Protein AF-A0A7X2MSY6-F1 (afdb_monomer_lite)

Secondary structure (DSSP, 8-state):
----SS------TTSSHHHHHHHHHHHS-SS-TT----GGGS-B-TT-TT-B--EEEEEEEEEE-S----HHHHTT-EE-TTS-EEEEEEEEEEEETTEEEEEEEEE-TTSPBP--TTHHHHHHHHHHHS-------TTGGGTSTTS-------HHHHHHHHHHHHHHHH-GGG--HHHHHHHHHHHHHHHHHHH--

pLDDT: mean 76.36, std 14.67, range [34.84, 95.38]

Sequence (197 aa):
LPLTQTNLLIGENAWGKSSLLDALSLLLSAHEPAYVFTEADFHFTPGDVTDAMRRLSVVFHFRDDGNDPDAVLSTFWQRDAQGQRQLCYSVSATWRDSGIETRRRFVDLNYQLLTEQNCAAAIDLLLKRYPVLRLRDARFSKRTRSSAPLPTAHPELLAGMETLARDLEHHPQQLSDEVLRQGLKTMQQLMQHYFLV

Foldseek 3Di:
DDDDPDDDDDDDPPPCPVVVLVCQQQCLALVCVPDFDDQVNFDDDPPCPPPGPQKDKDKDKDWDPPDDPDPLLVLQWDADPVRTTIWIWMWMWGQDPVGIDIDIATADPVRHGDPDPPGVVNSSVSSLVDHDDDLDDPPVLPPPVVDPPPPPPCPPLSVLLVVVVVCCVPPVVPDDPVSVVVSVVSVVVVVCVRRVD

Structure (mmCIF, N/CA/C/O backbone):
data_AF-A0A7X2MSY6-F1
#
_entry.id   AF-A0A7X2MSY6-F1
#
loop_
_atom_site.group_PDB
_atom_site.id
_atom_site.type_symbol
_atom_site.label_atom_id
_atom_site.label_alt_id
_atom_site.label_comp_id
_atom_site.label_asym_id
_atom_site.label_entity_id
_atom_site.label_seq_id
_atom_site.pdbx_PDB_ins_code
_atom_site.Cartn_x
_atom_site.Cartn_y
_atom_site.Cartn_z
_atom_site.occupancy
_atom_site.B_iso_or_equiv
_atom_site.auth_seq_id
_atom_site.auth_comp_id
_atom_site.auth_asym_id
_atom_site.auth_atom_id
_atom_site.pdbx_PDB_model_num
ATOM 1 N N . LEU A 1 1 ? 8.608 2.960 9.245 1.00 72.25 1 LEU A N 1
ATOM 2 C CA . LEU A 1 1 ? 8.537 4.382 9.646 1.00 72.25 1 LEU A CA 1
ATOM 3 C C . LEU A 1 1 ? 7.146 4.632 10.221 1.00 72.25 1 LEU A C 1
ATOM 5 O O . LEU A 1 1 ? 6.198 4.441 9.468 1.00 72.25 1 LEU A O 1
ATOM 9 N N . PRO A 1 2 ? 6.992 4.961 11.514 1.00 80.75 2 PRO A N 1
ATOM 10 C CA . PRO A 1 2 ? 5.697 5.375 12.049 1.00 80.75 2 PRO A CA 1
ATOM 11 C C . PRO A 1 2 ? 5.348 6.773 11.520 1.00 80.75 2 PRO A C 1
ATOM 13 O O . PRO A 1 2 ? 6.203 7.655 11.530 1.00 80.75 2 PRO A O 1
ATOM 16 N N . LEU A 1 3 ? 4.114 6.962 11.052 1.00 82.31 3 LEU A N 1
ATOM 17 C CA . LEU A 1 3 ? 3.583 8.270 10.664 1.00 82.31 3 LEU A CA 1
ATOM 18 C C . LEU A 1 3 ? 2.591 8.734 11.735 1.00 82.31 3 LEU A C 1
ATOM 20 O O . LEU A 1 3 ? 1.750 7.950 12.172 1.00 82.31 3 LEU A O 1
ATOM 24 N N . THR A 1 4 ? 2.704 9.986 12.172 1.00 81.00 4 THR A N 1
ATOM 25 C CA . THR A 1 4 ? 1.789 10.619 13.141 1.00 81.00 4 THR A CA 1
ATOM 26 C C . THR A 1 4 ? 0.924 11.681 12.451 1.00 81.00 4 THR A C 1
ATOM 28 O O . THR A 1 4 ? 0.866 11.722 11.223 1.00 81.00 4 THR A O 1
ATOM 31 N N . GLN A 1 5 ? 0.254 12.551 13.216 1.00 75.75 5 GLN A N 1
ATOM 32 C CA . GLN A 1 5 ? -0.565 13.645 12.676 1.00 75.75 5 GLN A CA 1
ATOM 33 C C . GLN A 1 5 ? 0.238 14.622 11.800 1.00 75.75 5 GLN A C 1
ATOM 35 O O . GLN A 1 5 ? -0.252 15.049 10.758 1.00 75.75 5 GLN A O 1
ATOM 40 N N . THR A 1 6 ? 1.485 14.920 12.179 1.00 75.81 6 THR A N 1
ATOM 41 C CA . THR A 1 6 ? 2.372 15.830 11.442 1.00 75.81 6 THR A CA 1
ATOM 42 C C . THR A 1 6 ? 3.756 15.207 11.335 1.00 75.81 6 THR A C 1
ATOM 44 O O . THR A 1 6 ? 4.371 14.876 12.346 1.00 75.81 6 THR A O 1
ATOM 47 N N . ASN A 1 7 ? 4.268 15.062 10.110 1.00 80.50 7 ASN A N 1
ATOM 48 C CA . ASN A 1 7 ? 5.549 14.407 9.844 1.00 80.50 7 ASN A CA 1
ATOM 49 C C . ASN A 1 7 ? 6.461 15.330 9.032 1.00 80.50 7 ASN A C 1
ATOM 51 O O . ASN A 1 7 ? 6.060 15.842 7.989 1.00 80.50 7 ASN A O 1
ATOM 55 N N . LEU A 1 8 ? 7.706 15.496 9.483 1.00 81.62 8 LEU A N 1
ATOM 56 C CA . LEU A 1 8 ? 8.750 16.218 8.758 1.00 81.62 8 LEU A CA 1
ATOM 57 C C . LEU A 1 8 ? 9.734 15.212 8.152 1.00 81.62 8 LEU A C 1
ATOM 59 O O . LEU A 1 8 ? 10.464 14.531 8.868 1.00 81.62 8 LEU A O 1
ATOM 63 N N . LEU A 1 9 ? 9.746 15.110 6.821 1.00 79.69 9 LEU A N 1
ATOM 64 C CA . LEU A 1 9 ? 10.628 14.207 6.078 1.00 79.69 9 LEU A CA 1
ATOM 65 C C . LEU A 1 9 ? 11.854 14.973 5.563 1.00 79.69 9 LEU A C 1
ATOM 67 O O . LEU A 1 9 ? 11.782 15.654 4.540 1.00 79.69 9 LEU A O 1
ATOM 71 N N . ILE A 1 10 ? 12.993 14.834 6.247 1.00 77.19 10 ILE A N 1
ATOM 72 C CA . ILE A 1 10 ? 14.279 15.437 5.854 1.00 77.19 10 ILE A CA 1
ATOM 73 C C . ILE A 1 10 ? 15.274 14.340 5.466 1.00 77.19 10 ILE A C 1
ATOM 75 O O . ILE A 1 10 ? 15.289 13.256 6.036 1.00 77.19 10 ILE A O 1
ATOM 79 N N . GLY A 1 11 ? 16.097 14.621 4.459 1.00 75.69 11 GLY A N 1
ATOM 80 C CA . GLY A 1 11 ? 17.191 13.761 4.009 1.00 75.69 11 GLY A CA 1
ATOM 81 C C . GLY A 1 11 ? 17.821 14.331 2.744 1.00 75.69 11 GLY A C 1
ATOM 82 O O . GLY A 1 11 ? 17.252 15.241 2.135 1.00 75.69 11 GLY A O 1
ATOM 83 N N . GLU A 1 12 ? 18.928 13.769 2.283 1.00 72.62 12 GLU A N 1
ATOM 84 C CA . GLU A 1 12 ? 19.582 14.218 1.049 1.00 72.62 12 GLU A CA 1
ATOM 85 C C . GLU A 1 12 ? 18.782 13.835 -0.210 1.00 72.62 12 GLU A C 1
ATOM 87 O O . GLU A 1 12 ? 17.829 13.038 -0.171 1.00 72.62 12 GLU A O 1
ATOM 92 N N . ASN A 1 13 ? 19.126 14.441 -1.350 1.00 65.12 13 ASN A N 1
ATOM 93 C CA . ASN A 1 13 ? 18.601 14.007 -2.645 1.00 65.12 13 ASN A CA 1
ATOM 94 C C . ASN A 1 13 ? 18.955 12.518 -2.844 1.00 65.12 13 ASN A C 1
ATOM 96 O O . ASN A 1 13 ? 20.046 12.099 -2.489 1.00 65.12 13 ASN A O 1
ATOM 100 N N . ALA A 1 14 ? 18.023 11.725 -3.383 1.00 63.47 14 ALA A N 1
ATOM 101 C CA . ALA A 1 14 ? 18.135 10.270 -3.593 1.00 63.47 14 ALA A CA 1
ATOM 102 C C . ALA A 1 14 ? 17.933 9.332 -2.380 1.00 63.47 14 ALA A C 1
ATOM 104 O O . ALA A 1 14 ? 17.842 8.127 -2.579 1.00 63.47 14 ALA A O 1
ATOM 105 N N . TRP A 1 15 ? 17.704 9.823 -1.156 1.00 65.69 15 TRP A N 1
ATOM 106 C CA . TRP A 1 15 ? 17.377 8.955 0.001 1.00 65.69 15 TRP A CA 1
ATOM 107 C C . TRP A 1 15 ? 15.923 8.427 0.024 1.00 65.69 15 TRP A C 1
ATOM 109 O O . TRP A 1 15 ? 15.345 8.195 1.081 1.00 65.69 15 TRP A O 1
ATOM 119 N N . GLY A 1 16 ? 15.270 8.306 -1.134 1.00 77.94 16 GLY A N 1
ATOM 120 C CA . GLY A 1 16 ? 13.950 7.669 -1.242 1.00 77.94 16 GLY A CA 1
ATOM 121 C C . GLY A 1 16 ? 12.753 8.450 -0.681 1.00 77.94 16 GLY A C 1
ATOM 122 O O . GLY A 1 16 ? 11.645 7.926 -0.706 1.00 77.94 16 GLY A O 1
ATOM 123 N N . LYS A 1 17 ? 12.914 9.704 -0.227 1.00 85.50 17 LYS A N 1
ATOM 124 C CA . LYS A 1 17 ? 11.789 10.530 0.273 1.00 85.50 17 LYS A CA 1
ATOM 125 C C . LYS A 1 17 ? 10.671 10.691 -0.760 1.00 85.50 17 LYS A C 1
ATOM 127 O O . LYS A 1 17 ? 9.509 10.459 -0.451 1.00 85.50 17 LYS A O 1
ATOM 132 N N . SER A 1 18 ? 11.028 11.064 -1.990 1.00 81.38 18 SER A N 1
ATOM 133 C CA . SER A 1 18 ? 10.060 11.183 -3.086 1.00 81.38 18 SER A CA 1
ATOM 134 C C . SER A 1 18 ? 9.439 9.830 -3.421 1.00 81.38 18 SER A C 1
ATOM 136 O O . SER A 1 18 ? 8.228 9.759 -3.557 1.00 81.38 18 SER A O 1
ATOM 138 N N . SER A 1 19 ? 10.228 8.751 -3.444 1.00 82.31 19 SER A N 1
ATOM 139 C CA . SER A 1 19 ? 9.725 7.393 -3.685 1.00 82.31 19 SER A CA 1
ATOM 140 C C . SER A 1 19 ? 8.732 6.931 -2.614 1.00 82.31 19 SER A C 1
ATOM 142 O O . SER A 1 19 ? 7.741 6.293 -2.945 1.00 82.31 19 SER A O 1
ATOM 144 N N . LEU A 1 20 ? 8.953 7.278 -1.341 1.00 87.19 20 LEU A N 1
ATOM 145 C CA . LEU A 1 20 ? 8.012 6.996 -0.255 1.00 87.19 20 LEU A CA 1
ATOM 146 C C . LEU A 1 20 ? 6.694 7.756 -0.449 1.00 87.19 20 LEU A C 1
ATOM 148 O O . LEU A 1 20 ? 5.627 7.164 -0.320 1.00 87.19 20 LEU A O 1
ATOM 152 N N . LEU A 1 21 ? 6.764 9.051 -0.768 1.00 86.50 21 LEU A N 1
ATOM 153 C CA . LEU A 1 21 ? 5.573 9.865 -1.028 1.00 86.50 21 LEU A CA 1
ATOM 154 C C . LEU A 1 21 ? 4.816 9.385 -2.273 1.00 86.50 21 LEU A C 1
ATOM 156 O O . LEU A 1 21 ? 3.586 9.350 -2.260 1.00 86.50 21 LEU A O 1
ATOM 160 N N . ASP A 1 22 ? 5.535 8.980 -3.320 1.00 84.25 22 ASP A N 1
ATOM 161 C CA . ASP A 1 22 ? 4.968 8.370 -4.524 1.00 84.25 22 ASP A CA 1
ATOM 162 C C . ASP A 1 22 ? 4.271 7.048 -4.171 1.00 84.25 22 ASP A C 1
ATOM 164 O O . ASP A 1 22 ? 3.101 6.881 -4.496 1.00 84.25 22 ASP A O 1
ATOM 168 N N . ALA A 1 23 ? 4.928 6.152 -3.428 1.00 88.88 23 ALA A N 1
ATOM 169 C CA . ALA A 1 23 ? 4.343 4.882 -3.000 1.00 88.88 23 ALA A CA 1
ATOM 170 C C . ALA A 1 23 ? 3.088 5.079 -2.137 1.00 88.88 23 ALA A C 1
ATOM 172 O O . ALA A 1 23 ? 2.083 4.412 -2.362 1.00 88.88 23 ALA A O 1
ATOM 173 N N . LEU A 1 24 ? 3.110 6.014 -1.182 1.00 89.69 24 LEU A N 1
ATOM 174 C CA . LEU A 1 24 ? 1.931 6.355 -0.382 1.00 89.69 24 LEU A CA 1
ATOM 175 C C . LEU A 1 24 ? 0.788 6.857 -1.273 1.00 89.69 24 LEU A C 1
ATOM 177 O O . LEU A 1 24 ? -0.329 6.365 -1.168 1.00 89.69 24 LEU A O 1
ATOM 181 N N . SER A 1 25 ? 1.082 7.787 -2.185 1.00 86.38 25 SER A N 1
ATOM 182 C CA . SER A 1 25 ? 0.070 8.397 -3.057 1.00 86.38 25 SER A CA 1
ATOM 183 C C . SER A 1 25 ? -0.528 7.400 -4.052 1.00 86.38 25 SER A C 1
ATOM 185 O O . SER A 1 25 ? -1.719 7.458 -4.314 1.00 86.38 25 SER A O 1
ATOM 187 N N . LEU A 1 26 ? 0.277 6.494 -4.614 1.00 87.94 26 LEU A N 1
ATOM 188 C CA . LEU A 1 26 ? -0.172 5.520 -5.615 1.00 87.94 26 LEU A CA 1
ATOM 189 C C . LEU A 1 26 ? -0.914 4.337 -4.985 1.00 87.94 26 LEU A C 1
ATOM 191 O O . LEU A 1 26 ? -1.894 3.840 -5.535 1.00 87.94 26 LEU A O 1
ATOM 195 N N . LEU A 1 27 ? -0.439 3.853 -3.835 1.00 91.62 27 LEU A N 1
ATOM 196 C CA . LEU A 1 27 ? -0.922 2.598 -3.254 1.00 91.62 27 LEU A CA 1
ATOM 197 C C . LEU A 1 27 ? -2.071 2.787 -2.266 1.00 91.62 27 LEU A C 1
ATOM 199 O O . LEU A 1 27 ? -2.793 1.821 -2.013 1.00 91.62 27 LEU A O 1
ATOM 203 N N . LEU A 1 28 ? -2.247 4.010 -1.755 1.00 90.62 28 LEU A N 1
ATOM 204 C CA . LEU A 1 28 ? -3.337 4.415 -0.866 1.00 90.62 28 LEU A CA 1
ATOM 205 C C . LEU A 1 28 ? -4.248 5.486 -1.504 1.00 90.62 28 LEU A C 1
ATOM 207 O O . LEU A 1 28 ? -4.889 6.258 -0.794 1.00 90.62 28 LEU A O 1
ATOM 211 N N . SER A 1 29 ? -4.296 5.562 -2.839 1.00 83.06 29 SER A N 1
ATOM 212 C CA . SER A 1 29 ? -5.209 6.460 -3.561 1.00 83.06 29 SER A CA 1
ATOM 213 C C . SER A 1 29 ? -6.657 5.975 -3.467 1.00 83.06 29 SER A C 1
ATOM 215 O O . SER A 1 29 ? -6.932 4.806 -3.743 1.00 83.06 29 SER A O 1
ATOM 217 N N . ALA A 1 30 ? -7.589 6.885 -3.168 1.00 71.44 30 ALA A N 1
ATOM 218 C CA . ALA A 1 30 ? -9.026 6.621 -3.286 1.00 71.44 30 ALA A CA 1
ATOM 219 C C . ALA A 1 30 ? -9.519 6.623 -4.747 1.00 71.44 30 ALA A C 1
ATOM 221 O O . ALA A 1 30 ? -10.489 5.939 -5.056 1.00 71.44 30 ALA A O 1
ATOM 222 N N . HIS A 1 31 ? -8.853 7.363 -5.644 1.00 66.31 31 HIS A N 1
ATOM 223 C CA . HIS A 1 31 ? -9.279 7.533 -7.042 1.00 66.31 31 HIS A CA 1
ATOM 224 C C . HIS A 1 31 ? -8.791 6.434 -7.976 1.00 66.31 31 HIS A C 1
ATOM 226 O O . HIS A 1 31 ? -9.468 6.082 -8.936 1.00 66.31 31 HIS A O 1
ATOM 232 N N . GLU A 1 32 ? -7.604 5.898 -7.701 1.00 68.50 32 GLU A N 1
ATOM 233 C CA . GLU A 1 32 ? -7.010 4.813 -8.479 1.00 68.50 32 GLU A CA 1
ATOM 234 C C . GLU A 1 32 ? -6.698 3.630 -7.549 1.00 68.50 32 GLU A C 1
ATOM 236 O O . GLU A 1 32 ? -5.536 3.247 -7.373 1.00 68.50 32 GLU A O 1
ATOM 241 N N . PRO A 1 33 ? -7.731 3.012 -6.939 1.00 65.06 33 PRO A N 1
ATOM 242 C CA . PRO A 1 33 ? -7.551 1.935 -5.968 1.00 65.06 33 PRO A CA 1
ATOM 243 C C . PRO A 1 33 ? -6.933 0.672 -6.582 1.00 65.06 33 PRO A C 1
ATOM 245 O O . PRO A 1 33 ? -6.554 -0.245 -5.860 1.00 65.06 33 PRO A O 1
ATOM 248 N N . ALA A 1 34 ? -6.781 0.623 -7.907 1.00 75.06 34 ALA A N 1
ATOM 249 C CA . ALA A 1 34 ? -6.208 -0.486 -8.655 1.00 75.06 34 ALA A CA 1
ATOM 250 C C . ALA A 1 34 ? -4.937 -0.104 -9.435 1.00 75.06 34 ALA A C 1
ATOM 252 O O . ALA A 1 34 ? -4.678 -0.700 -10.476 1.00 75.06 34 ALA A O 1
ATOM 253 N N . TYR A 1 35 ? -4.126 0.853 -8.950 1.00 85.69 35 TYR A N 1
ATOM 254 C CA . TYR A 1 35 ? -2.800 1.121 -9.534 1.00 85.69 35 TYR A CA 1
ATOM 255 C C . TYR A 1 35 ? -2.026 -0.184 -9.800 1.00 85.69 35 TYR A C 1
ATOM 257 O O . TYR A 1 35 ? -1.865 -1.014 -8.891 1.00 85.69 35 TYR A O 1
ATOM 265 N N . VAL A 1 36 ? -1.567 -0.341 -11.043 1.00 86.38 36 VAL A N 1
ATOM 266 C CA . VAL A 1 36 ? -0.747 -1.454 -11.529 1.00 86.38 36 VAL A CA 1
ATOM 267 C C . VAL A 1 36 ? 0.660 -0.922 -11.752 1.00 86.38 36 VAL A C 1
ATOM 269 O O . VAL A 1 36 ? 0.838 0.082 -12.438 1.00 86.38 36 VAL A O 1
ATOM 272 N N . PHE A 1 37 ? 1.655 -1.597 -11.180 1.00 88.56 37 PHE A N 1
ATOM 273 C CA . PHE A 1 37 ? 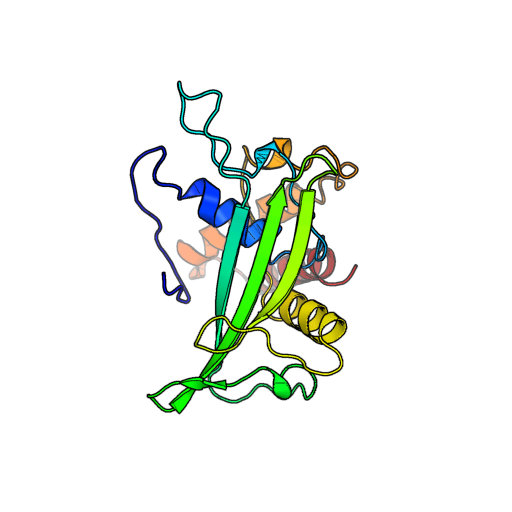3.041 -1.172 -11.334 1.00 88.56 37 PHE A CA 1
ATOM 274 C C . PHE A 1 37 ? 3.516 -1.287 -12.781 1.00 88.56 37 PHE A C 1
ATOM 276 O O . PHE A 1 37 ? 3.165 -2.220 -13.506 1.00 88.56 37 PHE A O 1
ATOM 283 N N . THR A 1 38 ? 4.379 -0.352 -13.156 1.00 87.38 38 THR A N 1
ATOM 284 C CA . THR A 1 38 ? 5.064 -0.296 -14.445 1.00 87.38 38 THR A CA 1
ATOM 285 C C . THR A 1 38 ? 6.550 -0.591 -14.269 1.00 87.38 38 THR A C 1
ATOM 287 O O . THR A 1 38 ? 7.072 -0.596 -13.154 1.00 87.38 38 THR A O 1
ATOM 290 N N . GLU A 1 39 ? 7.266 -0.820 -15.369 1.00 84.19 39 GLU A N 1
ATOM 291 C CA . GLU A 1 39 ? 8.714 -1.076 -15.336 1.00 84.19 39 GLU A CA 1
ATOM 292 C C . GLU A 1 39 ? 9.482 0.063 -14.647 1.00 84.19 39 GLU A C 1
ATOM 294 O O . GLU A 1 39 ? 10.450 -0.181 -13.934 1.00 84.19 39 GLU A O 1
ATOM 299 N N . ALA A 1 40 ? 8.998 1.303 -14.782 1.00 83.31 40 ALA A N 1
ATOM 300 C CA . ALA A 1 40 ? 9.600 2.497 -14.193 1.00 83.31 40 ALA A CA 1
ATOM 301 C C . ALA A 1 40 ? 9.493 2.577 -12.656 1.00 83.31 40 ALA A C 1
ATOM 303 O O . ALA A 1 40 ? 10.131 3.447 -12.058 1.00 83.31 40 ALA A O 1
ATOM 304 N N . ASP A 1 41 ? 8.690 1.710 -12.030 1.00 85.56 41 ASP A N 1
ATOM 305 C CA . ASP A 1 41 ? 8.518 1.658 -10.574 1.00 85.56 41 ASP A CA 1
ATOM 306 C C . ASP A 1 41 ? 9.545 0.750 -9.881 1.00 85.56 41 ASP A C 1
ATOM 308 O O . ASP A 1 41 ? 9.724 0.828 -8.663 1.00 85.56 41 ASP A O 1
ATOM 312 N N . PHE A 1 42 ? 10.220 -0.121 -10.636 1.00 85.38 42 PHE A N 1
ATOM 313 C CA . PHE A 1 42 ? 11.248 -1.001 -10.095 1.00 85.38 42 PHE A CA 1
ATOM 314 C C . PHE A 1 42 ? 12.560 -0.242 -9.880 1.00 85.38 42 PHE A C 1
ATOM 316 O O . PHE A 1 42 ? 12.874 0.732 -10.565 1.00 85.38 42 PHE A O 1
ATOM 323 N N . HIS A 1 43 ? 13.327 -0.678 -8.881 1.00 80.25 43 HIS A N 1
ATOM 324 C CA . HIS A 1 43 ? 14.644 -0.113 -8.620 1.00 80.25 43 HIS A CA 1
ATOM 325 C C . HIS A 1 43 ? 15.641 -0.575 -9.686 1.00 80.25 43 HIS A C 1
ATOM 327 O O . HIS A 1 43 ? 15.687 -1.761 -10.015 1.00 80.25 43 HIS A O 1
ATOM 333 N N . PHE A 1 44 ? 16.470 0.361 -10.146 1.00 73.12 44 PHE A N 1
ATOM 334 C CA . PHE A 1 44 ? 17.600 0.108 -11.031 1.00 73.12 44 PHE A CA 1
ATOM 335 C C . PHE A 1 44 ? 18.846 0.732 -10.421 1.00 73.12 44 PHE A C 1
ATOM 337 O O . PHE A 1 44 ? 18.850 1.927 -10.108 1.00 73.12 44 PHE A O 1
ATOM 344 N N . THR A 1 45 ? 19.906 -0.058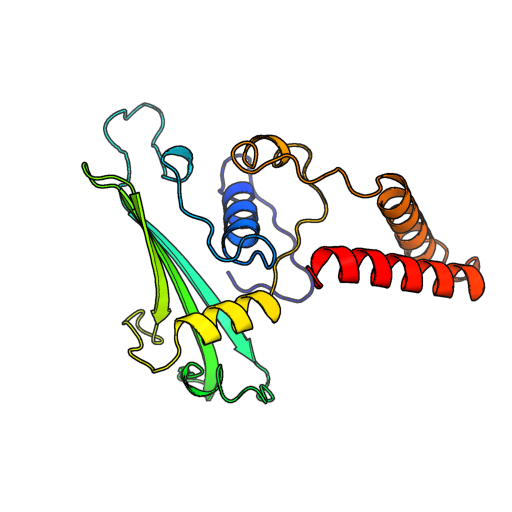 -10.285 1.00 67.56 45 THR A N 1
ATOM 345 C CA . THR A 1 45 ? 21.203 0.456 -9.847 1.00 67.56 45 THR A CA 1
ATOM 346 C C . THR A 1 45 ? 21.890 1.145 -11.035 1.00 67.56 45 THR A C 1
ATOM 348 O O . THR A 1 45 ? 22.146 0.498 -12.053 1.00 67.56 45 THR A O 1
ATOM 351 N N . PRO A 1 46 ? 22.193 2.458 -10.972 1.00 63.06 46 PRO A N 1
ATOM 352 C CA . PRO A 1 46 ? 22.855 3.149 -12.076 1.00 63.06 46 PRO A CA 1
ATOM 353 C C . PRO A 1 46 ? 24.203 2.499 -12.413 1.00 63.06 46 PRO A C 1
ATOM 355 O O . PRO A 1 46 ? 25.046 2.332 -11.538 1.00 63.06 46 PRO A O 1
ATOM 358 N N . GLY A 1 47 ? 24.416 2.162 -13.687 1.00 62.16 47 GLY A N 1
ATOM 359 C CA . GLY A 1 47 ? 25.638 1.494 -14.153 1.00 62.16 47 GLY A CA 1
ATOM 360 C C . GLY A 1 47 ? 25.572 -0.036 -14.155 1.00 62.16 47 GLY A C 1
ATOM 361 O O . GLY A 1 47 ? 26.443 -0.659 -14.757 1.00 62.16 47 GLY A O 1
ATOM 362 N N . ASP A 1 48 ? 24.525 -0.633 -13.580 1.00 60.72 48 ASP A N 1
ATOM 363 C CA . ASP A 1 48 ? 24.248 -2.065 -13.673 1.00 60.72 48 ASP A CA 1
ATOM 364 C C . ASP A 1 48 ? 22.959 -2.295 -14.471 1.00 60.72 48 ASP A C 1
ATOM 366 O O . ASP A 1 48 ? 21.847 -2.307 -13.948 1.00 60.72 48 ASP A O 1
ATOM 370 N N . VAL A 1 49 ? 23.118 -2.458 -15.788 1.00 53.84 49 VAL A N 1
ATOM 371 C CA . VAL A 1 49 ? 22.008 -2.694 -16.731 1.00 53.84 49 VAL A CA 1
ATOM 372 C C . VAL A 1 49 ? 21.312 -4.041 -16.458 1.00 53.84 49 VAL A C 1
ATOM 374 O O . VAL A 1 49 ? 20.225 -4.290 -16.977 1.00 53.84 49 VAL A O 1
ATOM 377 N N . THR A 1 50 ? 21.914 -4.911 -15.638 1.00 58.69 50 THR A N 1
ATOM 378 C CA . THR A 1 50 ? 21.376 -6.233 -15.296 1.00 58.69 50 THR A CA 1
ATOM 379 C C . THR A 1 50 ? 20.667 -6.282 -13.944 1.00 58.69 50 THR A C 1
ATOM 381 O O . THR A 1 50 ? 19.855 -7.185 -13.725 1.00 58.69 50 THR A O 1
ATOM 384 N N . ASP A 1 51 ? 20.885 -5.291 -13.076 1.00 60.09 51 ASP A N 1
ATOM 385 C CA . ASP A 1 51 ? 20.242 -5.192 -11.765 1.00 60.09 51 ASP A CA 1
ATOM 386 C C . ASP A 1 51 ? 18.865 -4.522 -11.867 1.00 60.09 51 ASP A C 1
ATOM 388 O O . ASP A 1 51 ? 18.623 -3.402 -11.410 1.00 60.09 51 ASP A O 1
ATOM 392 N N . ALA A 1 52 ? 17.939 -5.227 -12.515 1.00 61.78 52 ALA A N 1
ATOM 393 C CA . ALA A 1 52 ? 16.521 -4.974 -12.337 1.00 61.78 52 ALA A CA 1
ATOM 394 C C . ALA A 1 52 ? 16.060 -5.838 -11.165 1.00 61.78 52 ALA A C 1
ATOM 396 O O . ALA A 1 52 ? 15.848 -7.045 -11.316 1.00 61.78 52 ALA A O 1
ATOM 397 N N . MET A 1 53 ? 15.884 -5.244 -9.986 1.00 68.81 53 MET A N 1
ATOM 398 C CA . MET A 1 53 ? 15.247 -5.948 -8.879 1.00 68.81 53 MET A CA 1
ATOM 399 C C . MET A 1 53 ? 13.808 -6.271 -9.295 1.00 68.81 53 MET A C 1
ATOM 401 O O . MET A 1 53 ? 12.921 -5.438 -9.181 1.00 68.81 53 MET A O 1
ATOM 405 N N . ARG A 1 54 ? 13.556 -7.488 -9.794 1.00 83.38 54 ARG A N 1
ATOM 406 C CA . ARG A 1 54 ? 12.277 -7.910 -10.411 1.00 83.38 54 ARG A CA 1
ATOM 407 C C . ARG A 1 54 ? 11.124 -8.089 -9.423 1.00 83.38 54 ARG A C 1
ATOM 409 O O . ARG A 1 54 ? 10.102 -8.691 -9.750 1.00 83.38 54 ARG A O 1
ATOM 416 N N . ARG A 1 55 ? 11.275 -7.609 -8.192 1.00 87.94 55 ARG A N 1
ATOM 417 C CA . ARG A 1 55 ? 10.245 -7.694 -7.166 1.00 87.94 55 ARG A CA 1
ATOM 418 C C . ARG A 1 55 ? 10.280 -6.464 -6.283 1.00 87.94 55 ARG A C 1
ATOM 420 O O . ARG A 1 55 ? 11.319 -6.123 -5.736 1.00 87.94 55 ARG A O 1
ATOM 427 N N . LEU A 1 56 ? 9.116 -5.868 -6.077 1.00 90.06 56 LEU A N 1
ATOM 428 C CA . LEU A 1 56 ? 8.915 -4.810 -5.095 1.00 90.06 56 LEU A CA 1
ATOM 429 C C . LEU A 1 56 ? 7.767 -5.191 -4.162 1.00 90.06 56 LEU A C 1
ATOM 431 O O . LEU A 1 56 ? 6.867 -5.954 -4.529 1.00 90.06 56 LEU A O 1
ATOM 435 N N . SER A 1 57 ? 7.817 -4.694 -2.932 1.00 91.38 57 SER A N 1
ATOM 436 C CA . SER A 1 57 ? 6.775 -4.910 -1.934 1.00 91.38 57 SER A CA 1
ATOM 437 C C . SER A 1 57 ? 6.742 -3.744 -0.965 1.00 91.38 57 SER A C 1
ATOM 439 O O . SER A 1 57 ? 7.770 -3.373 -0.404 1.00 91.38 57 SER A O 1
ATOM 441 N N . VAL A 1 58 ? 5.550 -3.212 -0.732 1.00 93.25 58 VAL A N 1
ATOM 442 C CA . VAL A 1 58 ? 5.270 -2.201 0.284 1.00 93.25 58 VAL A CA 1
ATOM 443 C C . VAL A 1 58 ? 4.233 -2.786 1.232 1.00 93.25 58 VAL A C 1
ATOM 445 O O . VAL A 1 58 ? 3.250 -3.381 0.789 1.00 93.25 58 VAL A O 1
ATOM 448 N N . VAL A 1 59 ? 4.471 -2.661 2.537 1.00 94.94 59 VAL A N 1
ATOM 449 C CA . VAL A 1 59 ? 3.529 -3.101 3.572 1.00 94.94 59 VAL A CA 1
ATOM 450 C C . VAL A 1 59 ? 3.170 -1.910 4.445 1.00 94.94 59 VAL A C 1
ATOM 452 O O . VAL A 1 59 ? 4.031 -1.311 5.093 1.00 94.94 59 VAL A O 1
ATOM 455 N N . PHE A 1 60 ? 1.888 -1.574 4.452 1.00 94.50 60 PHE A N 1
ATOM 456 C CA . PHE A 1 60 ? 1.307 -0.541 5.290 1.00 94.50 60 PHE A CA 1
ATOM 457 C C . PHE A 1 60 ? 0.780 -1.171 6.572 1.00 94.50 60 PHE A C 1
ATOM 459 O O . PHE A 1 60 ? 0.070 -2.174 6.530 1.00 94.50 60 PHE A O 1
ATOM 466 N N . HIS A 1 61 ? 1.134 -0.563 7.699 1.00 93.56 61 HIS A N 1
ATOM 467 C CA . HIS A 1 61 ? 0.669 -0.967 9.018 1.00 93.56 61 HIS A CA 1
ATOM 468 C C . HIS A 1 61 ? -0.274 0.111 9.530 1.00 93.56 61 HIS A C 1
ATOM 470 O O . HIS A 1 61 ? 0.151 1.237 9.796 1.00 93.56 61 HIS A O 1
ATOM 476 N N . PHE A 1 62 ? -1.546 -0.238 9.650 1.00 91.50 62 PHE A N 1
ATOM 477 C CA . PHE A 1 62 ? -2.571 0.623 10.211 1.00 91.50 62 PHE A CA 1
ATOM 478 C C . PHE A 1 62 ? -2.740 0.294 11.685 1.00 91.50 62 PHE A C 1
ATOM 480 O O . PHE A 1 62 ? -2.670 -0.869 12.084 1.00 91.50 62 PHE A O 1
ATOM 487 N N . ARG A 1 63 ? -2.952 1.332 12.488 1.00 88.50 63 ARG A N 1
ATOM 488 C CA . ARG A 1 63 ? -3.265 1.228 13.911 1.00 88.50 63 ARG A CA 1
ATOM 489 C C . ARG A 1 63 ? -4.588 1.929 14.155 1.00 88.50 63 ARG A C 1
ATOM 491 O O . ARG A 1 63 ? -4.823 2.994 13.592 1.00 88.50 63 ARG A O 1
ATOM 498 N N . ASP A 1 64 ? -5.415 1.316 14.983 1.00 80.19 64 ASP A N 1
ATOM 499 C CA . ASP A 1 64 ? -6.713 1.840 15.398 1.00 80.19 64 ASP A CA 1
ATOM 500 C C . ASP A 1 64 ? -6.761 1.921 16.928 1.00 80.19 64 ASP A C 1
ATOM 502 O O . ASP A 1 64 ? -6.132 1.112 17.618 1.00 80.19 64 ASP A O 1
ATOM 506 N N . ASP A 1 65 ? -7.498 2.899 17.451 1.00 69.06 65 ASP A N 1
ATOM 507 C CA . ASP A 1 65 ? -7.702 3.102 18.889 1.00 69.06 65 ASP A CA 1
ATOM 508 C C . ASP A 1 65 ? -8.767 2.161 19.481 1.00 69.06 65 ASP A C 1
ATOM 510 O O . ASP A 1 65 ? -8.927 2.092 20.700 1.00 69.06 65 ASP A O 1
ATOM 514 N N . GLY A 1 66 ? -9.419 1.355 18.637 1.00 63.53 66 GLY A N 1
ATOM 515 C CA . GLY A 1 66 ? -10.315 0.280 19.053 1.00 63.53 66 GLY A CA 1
ATOM 516 C C . GLY A 1 66 ? -11.765 0.467 18.632 1.00 63.53 66 GLY A C 1
ATOM 517 O O . GLY A 1 66 ? -12.601 -0.316 19.079 1.00 63.53 66 GLY A O 1
ATOM 518 N N . ASN A 1 67 ? -12.070 1.449 17.782 1.00 64.56 67 ASN A N 1
ATOM 519 C CA . ASN A 1 67 ? -13.440 1.797 17.423 1.00 64.56 67 ASN A CA 1
ATOM 520 C C . ASN A 1 67 ? -13.738 1.680 15.922 1.00 64.56 67 ASN A C 1
ATOM 522 O O . ASN A 1 67 ? -14.513 2.468 15.394 1.00 64.56 67 ASN A O 1
ATOM 526 N N . ASP A 1 68 ? -13.137 0.728 15.203 1.00 68.31 68 ASP A N 1
ATOM 527 C CA . ASP A 1 68 ? -13.598 0.400 13.848 1.00 68.31 68 ASP A CA 1
ATOM 528 C C . ASP A 1 68 ? -14.957 -0.348 13.868 1.00 68.31 68 ASP A C 1
ATOM 530 O O . ASP A 1 68 ? -14.975 -1.528 14.237 1.00 68.31 68 ASP A O 1
ATOM 534 N N . PRO A 1 69 ? -16.092 0.290 13.488 1.00 67.88 69 PRO A N 1
ATOM 535 C CA . PRO A 1 69 ? -17.402 -0.359 13.469 1.00 67.88 69 PRO A CA 1
ATOM 536 C C . PRO A 1 69 ? -17.612 -1.245 12.230 1.00 67.88 69 PRO A C 1
ATOM 538 O O . PRO A 1 69 ? -18.621 -1.950 12.153 1.00 67.88 69 PRO A O 1
ATOM 541 N N . ASP A 1 70 ? -16.708 -1.202 11.243 1.00 80.12 70 ASP A N 1
ATOM 542 C CA . ASP A 1 70 ? -16.902 -1.895 9.976 1.00 80.12 70 ASP A CA 1
ATOM 543 C C . ASP A 1 70 ? -16.613 -3.392 10.116 1.00 80.12 70 ASP A C 1
ATOM 545 O O . ASP A 1 70 ? -15.463 -3.839 10.183 1.00 80.12 70 ASP A O 1
ATOM 549 N N . ALA A 1 71 ? -17.675 -4.198 10.068 1.00 81.75 71 ALA A N 1
ATOM 550 C CA . ALA A 1 71 ? -17.578 -5.656 10.115 1.00 81.75 71 ALA A CA 1
ATOM 551 C C . ALA A 1 71 ? -16.645 -6.224 9.026 1.00 81.75 71 ALA A C 1
ATOM 553 O O . ALA A 1 71 ? -15.993 -7.241 9.247 1.00 81.75 71 ALA A O 1
ATOM 554 N N . VAL A 1 72 ? -16.531 -5.544 7.880 1.00 87.12 72 VAL A N 1
ATOM 555 C CA . VAL A 1 72 ? -15.687 -5.967 6.751 1.00 87.12 72 VAL A CA 1
ATOM 556 C C . VAL A 1 72 ? -14.191 -5.853 7.066 1.00 87.12 72 VAL A C 1
ATOM 558 O O . VAL A 1 72 ? -13.436 -6.752 6.712 1.00 87.12 72 VAL A O 1
ATOM 561 N N . LEU A 1 73 ? -13.746 -4.782 7.734 1.00 88.88 73 LEU A N 1
ATOM 562 C CA . LEU A 1 73 ? -12.341 -4.640 8.145 1.00 88.88 73 LEU A CA 1
ATOM 563 C C . LEU A 1 73 ? -12.047 -5.401 9.441 1.00 88.88 73 LEU A C 1
ATOM 565 O O . LEU A 1 73 ? -10.908 -5.818 9.658 1.00 88.88 73 LEU A O 1
ATOM 569 N N . SER A 1 74 ? -13.067 -5.621 10.280 1.00 87.06 74 SER A N 1
ATOM 570 C CA . SER A 1 74 ? -12.946 -6.274 11.591 1.00 87.06 74 SER A CA 1
ATOM 571 C C . SER A 1 74 ? -12.178 -7.603 11.560 1.00 87.06 74 SER A C 1
ATOM 573 O O . SER A 1 74 ? -11.386 -7.856 12.467 1.00 87.06 74 SER A O 1
ATOM 575 N N . THR A 1 75 ? -12.333 -8.401 10.497 1.00 88.06 75 THR A N 1
ATOM 576 C CA . THR A 1 75 ? -11.697 -9.719 10.327 1.00 88.06 75 THR A CA 1
ATOM 577 C C . THR A 1 75 ? -10.198 -9.654 10.029 1.00 88.06 75 THR A C 1
ATOM 579 O O . THR A 1 75 ? -9.503 -10.649 10.190 1.00 88.06 75 THR A O 1
ATOM 582 N N . PHE A 1 76 ? -9.680 -8.497 9.604 1.00 91.50 76 PHE A N 1
ATOM 583 C CA . PHE A 1 76 ? -8.267 -8.309 9.251 1.00 91.50 76 PHE A CA 1
ATOM 584 C C . PHE A 1 76 ? -7.444 -7.661 10.371 1.00 91.50 76 PHE A C 1
ATOM 586 O O . PHE A 1 76 ? -6.209 -7.668 10.326 1.00 91.50 76 PHE A O 1
ATOM 593 N N . TRP A 1 77 ? -8.115 -7.105 11.384 1.00 91.25 77 TRP A N 1
ATOM 594 C CA . TRP A 1 77 ? -7.466 -6.547 12.564 1.00 91.25 77 TRP A CA 1
ATOM 595 C C . TRP A 1 77 ? -6.920 -7.658 13.461 1.00 91.25 77 TRP A C 1
ATOM 597 O O . TRP A 1 77 ? -7.652 -8.515 13.948 1.00 91.25 77 TRP A O 1
ATOM 607 N N . GLN A 1 78 ? -5.628 -7.587 13.752 1.00 91.62 78 GLN A N 1
ATOM 608 C CA . GLN A 1 78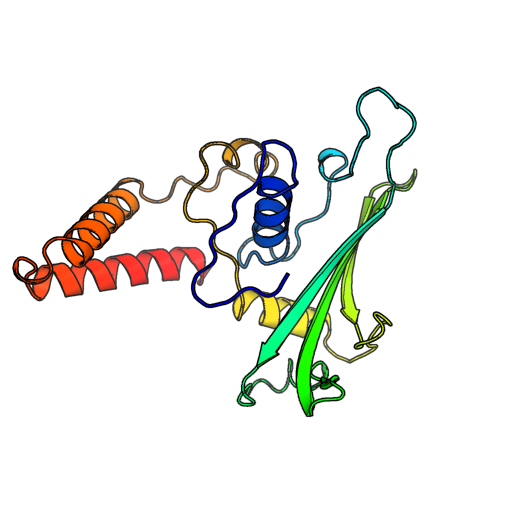 ? -4.927 -8.477 14.672 1.00 91.62 78 GLN A CA 1
ATOM 609 C C . GLN A 1 78 ? -4.460 -7.703 15.898 1.00 91.62 78 GLN A C 1
ATOM 611 O O . GLN A 1 78 ? -4.422 -6.474 15.893 1.00 91.62 78 GLN A O 1
ATOM 616 N N . ARG A 1 79 ? -4.087 -8.418 16.958 1.00 91.06 79 ARG A N 1
ATOM 617 C CA . ARG A 1 79 ? -3.439 -7.823 18.129 1.00 91.06 79 ARG A CA 1
ATOM 618 C C . ARG A 1 79 ? -1.966 -8.187 18.131 1.00 91.06 79 ARG A C 1
ATOM 620 O O . ARG A 1 79 ? -1.626 -9.356 17.977 1.00 91.06 79 ARG A O 1
ATOM 627 N N . ASP A 1 80 ? -1.111 -7.187 18.301 1.00 88.56 80 ASP A N 1
ATOM 628 C CA . ASP A 1 80 ? 0.313 -7.419 18.516 1.00 88.56 80 ASP A CA 1
ATOM 629 C C . ASP A 1 80 ? 0.604 -7.910 19.945 1.00 88.56 80 ASP A C 1
ATOM 631 O O . ASP A 1 80 ? -0.292 -8.045 20.781 1.00 88.56 80 ASP A O 1
ATOM 635 N N . ALA A 1 81 ? 1.881 -8.162 20.244 1.00 88.12 81 ALA A N 1
ATOM 636 C CA . ALA A 1 81 ? 2.319 -8.612 21.565 1.00 88.12 81 ALA A CA 1
ATOM 637 C C . ALA A 1 81 ? 2.004 -7.616 22.703 1.00 88.12 81 ALA A C 1
ATOM 639 O O . ALA A 1 81 ? 1.984 -8.009 23.866 1.00 88.12 81 ALA A O 1
ATOM 640 N N . GLN A 1 82 ? 1.755 -6.341 22.386 1.00 87.19 82 GLN A N 1
ATOM 641 C CA . GLN A 1 82 ? 1.367 -5.298 23.342 1.00 87.19 82 GLN A CA 1
ATOM 642 C C . GLN A 1 82 ? -0.160 -5.138 23.436 1.00 87.19 82 GLN A C 1
ATOM 644 O O . GLN A 1 82 ? -0.653 -4.266 24.150 1.00 87.19 82 GLN A O 1
ATOM 649 N N . GLY A 1 83 ? -0.922 -5.968 22.718 1.00 85.94 83 GLY A N 1
ATOM 650 C CA . GLY A 1 83 ? -2.377 -5.918 22.662 1.00 85.94 83 GLY A CA 1
ATOM 651 C C . GLY A 1 83 ? -2.936 -4.805 21.773 1.00 85.94 83 GLY A C 1
ATOM 652 O O . GLY A 1 83 ? -4.161 -4.647 21.741 1.00 85.94 83 GLY A O 1
ATOM 653 N N . GLN A 1 84 ? -2.084 -4.062 21.052 1.00 87.75 84 GLN A N 1
ATOM 654 C CA . GLN A 1 84 ? -2.506 -3.000 20.136 1.00 87.75 84 GLN A CA 1
ATOM 655 C C . GLN A 1 84 ? -3.092 -3.609 18.865 1.00 87.75 84 GLN A C 1
ATOM 657 O O . GLN A 1 84 ? -2.556 -4.581 18.325 1.00 87.75 84 GLN A O 1
ATOM 662 N N . ARG A 1 85 ? -4.191 -3.027 18.374 1.00 89.38 85 ARG A N 1
ATOM 663 C CA . ARG A 1 85 ? -4.811 -3.459 17.120 1.00 89.38 85 ARG A CA 1
ATOM 664 C C . ARG A 1 85 ? -3.982 -2.979 15.937 1.00 89.38 85 ARG A C 1
ATOM 666 O O . ARG A 1 85 ? -3.696 -1.788 15.815 1.00 89.38 85 ARG A O 1
ATOM 673 N N . GLN A 1 86 ? -3.624 -3.910 15.063 1.00 91.62 86 GLN A N 1
ATOM 674 C CA . GLN A 1 86 ? -2.900 -3.639 13.832 1.00 91.62 86 GLN A CA 1
ATOM 675 C C . GLN A 1 86 ? -3.551 -4.347 12.648 1.00 91.62 86 GLN A C 1
ATOM 677 O O . GLN A 1 86 ? -4.020 -5.478 12.766 1.00 91.62 86 GLN A O 1
ATOM 682 N N . LEU A 1 87 ? -3.545 -3.686 11.499 1.00 93.44 87 LEU A N 1
ATOM 683 C CA . LEU A 1 87 ? -3.964 -4.253 10.224 1.00 93.44 87 LEU A CA 1
ATOM 684 C C . LEU A 1 87 ? -2.834 -4.032 9.218 1.00 93.44 87 LEU A C 1
ATOM 686 O O . LEU A 1 87 ? -2.350 -2.910 9.052 1.00 93.44 87 LEU A O 1
ATOM 690 N N . CYS A 1 88 ? -2.392 -5.111 8.571 1.00 95.19 88 CYS A N 1
ATOM 691 C CA . CYS A 1 88 ? -1.272 -5.076 7.636 1.00 95.19 88 CYS A CA 1
ATOM 692 C C . CYS A 1 88 ? -1.773 -5.276 6.206 1.00 95.19 88 CYS A C 1
ATOM 694 O O . CYS A 1 88 ? -2.314 -6.327 5.860 1.00 95.19 88 CYS A O 1
ATOM 696 N N . TYR A 1 89 ? -1.564 -4.268 5.364 1.00 95.06 89 TYR A N 1
ATOM 697 C CA . TYR A 1 89 ? -1.934 -4.280 3.953 1.00 95.06 89 TYR A CA 1
ATOM 698 C C . TYR A 1 89 ? -0.674 -4.279 3.090 1.00 95.06 89 TYR A C 1
ATOM 700 O O . TYR A 1 89 ? 0.152 -3.371 3.173 1.00 95.06 89 TYR A O 1
ATOM 708 N N . SER A 1 90 ? -0.512 -5.312 2.268 1.00 94.38 90 SER A N 1
ATOM 709 C CA . SER A 1 90 ? 0.642 -5.497 1.395 1.00 94.38 90 SER A CA 1
ATOM 710 C C . SER A 1 90 ? 0.264 -5.294 -0.065 1.00 94.38 90 SER A C 1
ATOM 712 O O . SER A 1 90 ? -0.673 -5.912 -0.580 1.00 94.38 90 SER A O 1
ATOM 714 N N . VAL A 1 91 ? 1.068 -4.484 -0.749 1.00 94.38 91 VAL A N 1
ATOM 715 C CA . VAL A 1 91 ? 1.043 -4.328 -2.200 1.00 94.38 91 VAL A CA 1
ATOM 716 C C . VAL A 1 91 ? 2.403 -4.742 -2.738 1.00 94.38 91 VAL A C 1
ATOM 718 O O . VAL A 1 91 ? 3.439 -4.222 -2.327 1.00 94.38 91 VAL A O 1
ATOM 721 N N . SER A 1 92 ? 2.413 -5.713 -3.640 1.00 93.19 92 SER A N 1
ATOM 722 C CA . SER A 1 92 ? 3.640 -6.287 -4.188 1.00 93.19 92 SER A CA 1
ATOM 723 C C . SER A 1 92 ? 3.529 -6.447 -5.690 1.00 93.19 92 SER A C 1
ATOM 725 O O . SER A 1 92 ? 2.445 -6.751 -6.184 1.00 93.19 92 SER A O 1
ATOM 727 N N . ALA A 1 93 ? 4.645 -6.314 -6.396 1.00 93.25 93 ALA A N 1
ATOM 728 C CA . ALA A 1 93 ? 4.718 -6.650 -7.807 1.00 93.25 93 ALA A CA 1
ATOM 729 C C . ALA A 1 93 ? 5.919 -7.529 -8.116 1.00 93.25 93 ALA A C 1
ATOM 731 O O . ALA A 1 93 ? 6.972 -7.409 -7.488 1.00 93.25 93 ALA A O 1
ATOM 732 N N . THR A 1 94 ? 5.739 -8.431 -9.079 1.00 92.19 94 THR A N 1
ATOM 733 C CA . THR A 1 94 ? 6.813 -9.251 -9.643 1.00 92.19 94 THR A CA 1
ATOM 734 C C . THR A 1 94 ? 6.866 -9.031 -11.146 1.00 92.19 94 THR A C 1
ATOM 736 O O . THR A 1 94 ? 5.866 -9.224 -11.833 1.00 92.19 94 THR A O 1
ATOM 739 N N . TRP A 1 95 ? 8.032 -8.648 -11.651 1.00 90.75 95 TRP A N 1
ATOM 740 C CA . TRP A 1 95 ? 8.287 -8.493 -13.074 1.00 90.75 95 TRP A CA 1
ATOM 741 C C . TRP A 1 95 ? 8.809 -9.809 -13.651 1.00 90.75 95 TRP A C 1
ATOM 743 O O . TRP A 1 95 ? 9.894 -10.280 -13.304 1.00 90.75 95 TRP A O 1
ATOM 753 N N . ARG A 1 96 ? 8.014 -10.437 -14.516 1.00 87.94 96 ARG A N 1
ATOM 754 C CA . ARG A 1 96 ? 8.369 -11.663 -15.240 1.00 87.94 96 ARG A CA 1
ATOM 755 C C . ARG A 1 96 ? 8.411 -11.377 -16.736 1.00 87.94 96 ARG A C 1
ATOM 757 O O . ARG A 1 96 ? 7.939 -10.339 -17.189 1.00 87.94 96 ARG A O 1
ATOM 764 N N . ASP A 1 97 ? 8.905 -12.334 -17.508 1.00 83.88 97 ASP A N 1
ATOM 765 C CA . ASP A 1 97 ? 8.953 -12.208 -18.970 1.00 83.88 97 ASP A CA 1
ATOM 766 C C . ASP A 1 97 ? 7.543 -12.146 -19.594 1.00 83.88 97 ASP A C 1
ATOM 768 O O . ASP A 1 97 ? 7.362 -11.620 -20.684 1.00 83.88 97 ASP A O 1
ATOM 772 N N . SER A 1 98 ? 6.520 -12.617 -18.869 1.00 86.00 98 SER A N 1
ATOM 773 C CA . SER A 1 98 ? 5.102 -12.507 -19.235 1.00 86.00 98 SER A CA 1
ATOM 774 C C . SER A 1 98 ? 4.455 -11.159 -18.876 1.00 86.00 98 SER A C 1
ATOM 776 O O . SER A 1 98 ? 3.258 -10.993 -19.095 1.00 86.00 98 SER A O 1
ATOM 778 N N . GLY A 1 99 ? 5.201 -10.230 -18.268 1.00 89.06 99 GLY A N 1
ATOM 779 C CA . GLY A 1 99 ? 4.707 -8.936 -17.793 1.00 89.06 99 GLY A CA 1
ATOM 780 C C . GLY A 1 99 ? 4.821 -8.744 -16.277 1.00 89.06 99 GLY A C 1
ATOM 781 O O . GLY A 1 99 ? 5.404 -9.558 -15.552 1.00 89.06 99 GLY A O 1
ATOM 782 N N . ILE A 1 100 ? 4.270 -7.629 -15.793 1.00 91.38 100 ILE A N 1
ATOM 783 C CA . ILE A 1 100 ? 4.290 -7.254 -14.375 1.00 91.38 100 ILE A CA 1
ATOM 784 C C . ILE A 1 100 ? 3.007 -7.730 -13.700 1.00 91.38 100 ILE A C 1
ATOM 786 O O . ILE A 1 100 ? 1.902 -7.326 -14.054 1.00 91.38 100 ILE A O 1
ATOM 790 N N . GLU A 1 101 ? 3.162 -8.569 -12.683 1.00 91.94 101 GLU A N 1
ATOM 791 C CA . GLU A 1 101 ? 2.056 -9.065 -11.874 1.00 91.94 101 GLU A CA 1
ATOM 792 C C . GLU A 1 101 ? 1.967 -8.268 -10.569 1.00 91.94 101 GLU A C 1
ATOM 794 O O . GLU A 1 101 ? 2.860 -8.369 -9.728 1.00 91.94 101 GLU A O 1
ATOM 799 N N . THR A 1 102 ? 0.884 -7.505 -10.383 1.00 91.38 102 THR A N 1
ATOM 800 C CA . THR A 1 102 ? 0.602 -6.752 -9.148 1.00 91.38 102 THR A CA 1
ATOM 801 C C . THR A 1 102 ? -0.374 -7.524 -8.261 1.00 91.38 102 THR A C 1
ATOM 803 O O . THR A 1 102 ? -1.404 -8.001 -8.727 1.00 91.38 102 THR A O 1
ATOM 806 N N . ARG A 1 103 ? -0.074 -7.631 -6.963 1.00 91.81 103 ARG A N 1
ATOM 807 C CA . ARG A 1 103 ? -0.914 -8.298 -5.957 1.00 91.81 103 ARG A CA 1
ATOM 808 C C . ARG A 1 103 ? -1.130 -7.394 -4.751 1.00 91.81 103 ARG A C 1
ATOM 810 O O . ARG A 1 103 ? -0.161 -6.875 -4.194 1.00 91.81 103 ARG A O 1
ATOM 817 N N . ARG A 1 104 ? -2.387 -7.284 -4.324 1.00 92.25 104 ARG A N 1
ATOM 818 C CA . ARG A 1 104 ? -2.844 -6.556 -3.133 1.00 92.25 104 ARG A CA 1
ATOM 819 C C . ARG A 1 104 ? -3.493 -7.550 -2.179 1.00 92.25 104 ARG A C 1
ATOM 821 O O . ARG A 1 104 ? -4.266 -8.394 -2.625 1.00 92.25 104 ARG A O 1
ATOM 828 N N . ARG A 1 105 ? -3.130 -7.509 -0.901 1.00 93.25 105 ARG A N 1
ATOM 829 C CA . ARG A 1 105 ? -3.571 -8.508 0.084 1.00 93.25 105 ARG A CA 1
ATOM 830 C C . ARG A 1 105 ? -3.412 -8.006 1.506 1.00 93.25 105 ARG A C 1
ATOM 832 O O . ARG A 1 105 ? -2.513 -7.216 1.786 1.00 93.25 105 ARG A O 1
ATOM 839 N N . PHE A 1 106 ? -4.222 -8.545 2.403 1.00 95.38 106 PHE A N 1
ATOM 840 C CA . PHE A 1 106 ? -3.953 -8.461 3.831 1.00 95.38 106 PHE A CA 1
ATOM 841 C C . PHE A 1 106 ? -2.980 -9.556 4.254 1.00 95.38 106 PHE A C 1
ATOM 843 O O . PHE A 1 106 ? -3.002 -10.672 3.723 1.00 95.38 106 PHE A O 1
ATOM 850 N N . VAL A 1 107 ? -2.102 -9.217 5.190 1.00 95.25 107 VAL A N 1
ATOM 851 C CA . VAL A 1 107 ? -1.117 -10.143 5.745 1.00 95.25 107 VAL A CA 1
ATOM 852 C C . VAL A 1 107 ? -1.171 -10.154 7.267 1.00 95.25 107 VAL A C 1
ATOM 854 O O . VAL A 1 107 ? -1.646 -9.207 7.896 1.00 95.25 107 VAL A O 1
ATOM 857 N N . ASP A 1 108 ? -0.720 -11.251 7.862 1.00 93.75 108 ASP A N 1
ATOM 858 C CA . ASP A 1 108 ? -0.565 -11.366 9.302 1.00 93.75 108 ASP A CA 1
ATOM 859 C C . ASP A 1 108 ? 0.631 -10.525 9.792 1.00 93.75 108 ASP A C 1
ATOM 861 O O . ASP A 1 108 ? 1.376 -9.934 9.000 1.00 93.75 108 ASP A O 1
ATOM 865 N N . LEU A 1 109 ? 0.840 -10.477 11.108 1.00 91.38 109 LEU A N 1
ATOM 866 C CA . LEU A 1 109 ? 1.991 -9.781 11.706 1.00 91.38 109 LEU A CA 1
ATOM 867 C C . LEU A 1 109 ? 3.359 -10.386 11.316 1.00 91.38 109 LEU A C 1
ATOM 869 O O . LEU A 1 109 ? 4.390 -9.751 11.528 1.00 91.38 109 LEU A O 1
ATOM 873 N N . ASN A 1 110 ? 3.375 -11.586 10.729 1.00 92.50 110 ASN A N 1
ATOM 874 C CA . ASN A 1 110 ? 4.554 -12.267 10.186 1.00 92.50 110 ASN A CA 1
ATOM 875 C C . ASN A 1 110 ? 4.649 -12.147 8.651 1.00 92.50 110 ASN A C 1
ATOM 877 O O . ASN A 1 110 ? 5.456 -12.840 8.023 1.00 92.50 110 ASN A O 1
ATOM 881 N N . TYR A 1 111 ? 3.834 -11.283 8.037 1.00 91.75 111 TYR A N 1
ATOM 882 C CA . TYR A 1 111 ? 3.727 -11.070 6.592 1.00 91.75 111 TYR A CA 1
ATOM 883 C C . TYR A 1 111 ? 3.245 -12.288 5.777 1.00 91.75 111 TYR A C 1
ATOM 885 O O . TYR A 1 111 ? 3.464 -12.357 4.563 1.00 91.75 111 TYR A O 1
ATOM 893 N N . GLN A 1 112 ? 2.566 -13.238 6.419 1.00 93.00 112 GLN A N 1
ATOM 894 C CA . GLN A 1 112 ? 1.881 -14.363 5.783 1.00 93.00 112 GLN A CA 1
ATOM 895 C C . GLN A 1 112 ? 0.495 -13.949 5.292 1.00 93.00 112 GLN A C 1
ATOM 897 O O . GLN A 1 112 ? -0.130 -13.051 5.839 1.00 93.00 112 GLN A O 1
ATOM 902 N N . LEU A 1 113 ? -0.007 -14.591 4.240 1.00 91.56 113 LEU A N 1
ATOM 903 C CA . LEU A 1 113 ? -1.301 -14.240 3.652 1.00 91.56 113 LEU A CA 1
ATOM 904 C C . LEU A 1 113 ? -2.462 -14.538 4.617 1.00 91.56 113 LEU A C 1
ATOM 906 O O . LEU A 1 113 ? -2.633 -15.682 5.034 1.00 91.56 113 LEU A O 1
ATOM 910 N N . LEU A 1 114 ? -3.311 -13.539 4.874 1.00 90.50 114 LEU A N 1
ATOM 911 C CA . LEU A 1 114 ? -4.613 -13.757 5.507 1.00 90.50 114 LEU A CA 1
ATOM 912 C C . LEU A 1 114 ? -5.615 -14.195 4.440 1.00 90.50 114 LEU A C 1
ATOM 914 O O . LEU A 1 114 ? -5.874 -13.469 3.478 1.00 90.50 114 LEU A O 1
ATOM 918 N N . THR A 1 115 ? -6.155 -15.402 4.589 1.00 77.44 115 THR A N 1
ATOM 919 C CA . THR A 1 115 ? -7.065 -15.999 3.604 1.00 77.44 115 THR A CA 1
ATOM 920 C C . THR A 1 115 ? -8.503 -15.836 4.086 1.00 77.44 115 THR A C 1
ATOM 922 O O . THR A 1 115 ? -9.131 -16.793 4.520 1.00 77.44 115 THR A O 1
ATOM 925 N N . GLU A 1 116 ? -9.000 -14.602 4.041 1.00 78.19 116 GLU A N 1
ATOM 926 C CA . GLU A 1 116 ? -10.332 -14.242 4.540 1.00 78.19 116 GLU A CA 1
ATOM 927 C C . GLU A 1 116 ? -11.332 -13.975 3.408 1.00 78.19 116 GLU A C 1
ATOM 929 O O . GLU A 1 116 ? -10.975 -13.613 2.279 1.00 78.19 116 GLU A O 1
ATOM 934 N N . GLN A 1 117 ? -12.618 -14.118 3.726 1.00 65.50 117 GLN A N 1
ATOM 935 C CA . GLN A 1 117 ? -13.724 -13.779 2.829 1.00 65.50 117 GLN A CA 1
ATOM 936 C C . GLN A 1 117 ? -13.763 -12.253 2.591 1.00 65.50 117 GLN A C 1
ATOM 938 O O . GLN A 1 117 ? -13.422 -11.469 3.470 1.00 65.50 117 GLN A O 1
ATOM 943 N N . ASN A 1 118 ? -14.183 -11.810 1.399 1.00 75.88 118 ASN A N 1
ATOM 944 C CA . ASN A 1 118 ? -14.355 -10.387 1.040 1.00 75.88 118 ASN A CA 1
ATOM 945 C C . ASN A 1 118 ? -13.083 -9.512 0.997 1.00 75.88 118 ASN A C 1
ATOM 947 O O . ASN A 1 118 ? -13.185 -8.288 1.072 1.00 75.88 118 ASN A O 1
ATOM 951 N N . CYS A 1 119 ? -11.898 -10.098 0.795 1.00 84.81 119 CYS A N 1
ATOM 952 C CA . CYS A 1 119 ? -10.625 -9.361 0.720 1.00 84.81 119 CYS A CA 1
ATOM 953 C C . CYS A 1 119 ? -10.657 -8.148 -0.239 1.00 84.81 119 CYS A C 1
ATOM 955 O O . CYS A 1 119 ? -10.180 -7.077 0.120 1.00 84.81 119 CYS A O 1
ATOM 957 N N . ALA A 1 120 ? -11.284 -8.267 -1.416 1.00 87.44 120 ALA A N 1
ATOM 958 C CA . ALA A 1 120 ? -11.409 -7.146 -2.357 1.00 87.44 120 ALA A CA 1
ATOM 959 C C . ALA A 1 120 ? -12.242 -5.979 -1.788 1.00 87.44 120 ALA A C 1
ATOM 961 O O . ALA A 1 120 ? -11.780 -4.843 -1.785 1.00 87.44 120 ALA A O 1
ATOM 962 N N . ALA A 1 121 ? -13.424 -6.266 -1.231 1.00 88.69 121 ALA A N 1
ATOM 963 C CA . ALA A 1 121 ? -14.282 -5.246 -0.625 1.00 88.69 121 ALA A CA 1
ATOM 964 C C . ALA A 1 121 ? -13.626 -4.592 0.604 1.00 88.69 121 ALA A C 1
ATOM 966 O O . ALA A 1 121 ? -13.786 -3.396 0.836 1.00 88.69 121 ALA A O 1
ATOM 967 N N . ALA A 1 122 ? -12.856 -5.365 1.372 1.00 91.31 122 ALA A N 1
ATOM 968 C CA . ALA A 1 122 ? -12.083 -4.854 2.496 1.00 91.31 122 ALA A CA 1
ATOM 969 C C . ALA A 1 122 ? -10.935 -3.937 2.049 1.00 91.31 122 ALA A C 1
ATOM 971 O O . ALA A 1 122 ? -10.710 -2.908 2.681 1.00 91.31 122 ALA A O 1
ATOM 972 N N . ILE A 1 123 ? -10.241 -4.254 0.949 1.00 91.75 123 ILE A N 1
ATOM 973 C CA . ILE A 1 123 ? -9.228 -3.361 0.362 1.00 91.75 123 ILE A CA 1
ATOM 974 C C . ILE A 1 123 ? -9.880 -2.051 -0.096 1.00 91.75 123 ILE A C 1
ATOM 976 O O . ILE A 1 123 ? -9.386 -0.982 0.252 1.00 91.75 123 ILE A O 1
ATOM 980 N N . ASP A 1 124 ? -11.007 -2.110 -0.807 1.00 89.62 124 ASP A N 1
ATOM 981 C CA . ASP A 1 124 ? -11.716 -0.903 -1.251 1.00 89.62 124 ASP A CA 1
ATOM 982 C C . ASP A 1 124 ? -12.150 -0.026 -0.069 1.00 89.62 124 ASP A C 1
ATOM 984 O O . ASP A 1 124 ? -11.996 1.197 -0.100 1.00 89.62 124 ASP A O 1
ATOM 988 N N . LEU A 1 125 ? -12.664 -0.643 0.999 1.00 90.12 125 LEU A N 1
ATOM 989 C CA . LEU A 1 125 ? -13.049 0.065 2.216 1.00 90.12 125 LEU A CA 1
ATOM 990 C C . LEU A 1 125 ? -11.837 0.687 2.924 1.00 90.12 125 LEU A C 1
ATOM 992 O O . LEU A 1 125 ? -11.906 1.840 3.349 1.00 90.12 125 LEU A O 1
ATOM 996 N N . LEU A 1 126 ? -10.713 -0.034 3.001 1.00 91.38 126 LEU A N 1
ATOM 997 C CA . LEU A 1 126 ? -9.465 0.473 3.573 1.00 91.38 126 LEU A CA 1
ATOM 998 C C . LEU A 1 126 ? -8.989 1.734 2.842 1.00 91.38 126 LEU A C 1
ATOM 1000 O O . LEU A 1 126 ? -8.658 2.729 3.487 1.00 91.38 126 LEU A O 1
ATOM 1004 N N . LEU A 1 127 ? -8.981 1.704 1.506 1.00 90.00 127 LEU A N 1
ATOM 1005 C CA . LEU A 1 127 ? -8.522 2.817 0.671 1.00 90.00 127 LEU A CA 1
ATOM 1006 C C . LEU A 1 127 ? -9.446 4.038 0.767 1.00 90.00 127 LEU A C 1
ATOM 1008 O O . LEU A 1 127 ? -8.969 5.168 0.725 1.00 90.00 127 LEU A O 1
ATOM 1012 N N . LYS A 1 128 ? -10.753 3.825 0.961 1.00 87.50 128 LYS A N 1
ATOM 1013 C CA . LYS A 1 128 ? -11.714 4.908 1.230 1.00 87.50 128 LYS A CA 1
ATOM 1014 C C . LYS A 1 128 ? -11.548 5.511 2.623 1.00 87.50 128 LYS A C 1
ATOM 1016 O O . LYS A 1 128 ? -11.756 6.710 2.792 1.00 87.50 128 LYS A O 1
ATOM 1021 N N . ARG A 1 129 ? -11.195 4.692 3.617 1.00 87.00 129 ARG A N 1
ATOM 1022 C CA . ARG A 1 129 ? -11.100 5.112 5.022 1.00 87.00 129 ARG A CA 1
ATOM 1023 C C . ARG A 1 129 ? -9.771 5.773 5.371 1.00 87.00 129 ARG A C 1
ATOM 1025 O O . ARG A 1 129 ? -9.756 6.712 6.163 1.00 87.00 129 ARG A O 1
ATOM 1032 N N . TYR A 1 130 ? -8.678 5.323 4.760 1.00 87.56 130 TYR A N 1
ATOM 1033 C CA . TYR A 1 130 ? -7.339 5.874 4.977 1.00 87.56 130 TYR A CA 1
ATOM 1034 C C . TYR A 1 130 ? -6.668 6.319 3.669 1.00 87.56 130 TYR A C 1
ATOM 1036 O O . TYR A 1 130 ? -5.595 5.810 3.324 1.00 87.56 130 TYR A O 1
ATOM 1044 N N . PRO A 1 131 ? -7.268 7.260 2.921 1.00 88.25 131 PRO A N 1
ATOM 1045 C CA . PRO A 1 131 ? -6.681 7.701 1.675 1.00 88.25 131 PRO A CA 1
ATOM 1046 C C . PRO A 1 131 ? -5.496 8.624 1.913 1.00 88.25 131 PRO A C 1
ATOM 1048 O O . PRO A 1 131 ? -5.493 9.464 2.816 1.00 88.25 131 PRO A O 1
ATOM 1051 N N . VAL A 1 132 ? -4.509 8.519 1.031 1.00 86.94 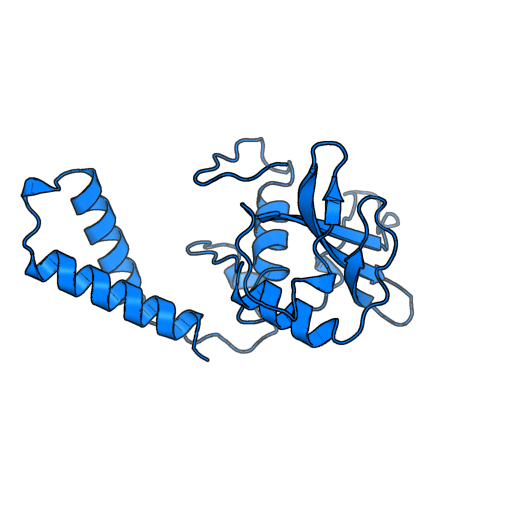132 VAL A N 1
ATOM 1052 C CA . VAL A 1 132 ? -3.433 9.501 0.932 1.00 86.94 132 VAL A CA 1
ATOM 1053 C C . VAL A 1 132 ? -3.756 10.467 -0.198 1.00 86.94 132 VAL A C 1
ATOM 1055 O O . VAL A 1 132 ? -3.764 10.098 -1.371 1.00 86.94 132 VAL A O 1
ATOM 1058 N N . LEU A 1 133 ? -3.974 11.731 0.164 1.00 79.56 133 LEU A N 1
ATOM 1059 C CA . LEU A 1 133 ? -4.127 12.827 -0.785 1.00 79.56 133 LEU A CA 1
ATOM 1060 C C . LEU A 1 133 ? -2.831 13.623 -0.880 1.00 79.56 133 LEU A C 1
ATOM 1062 O O . LEU A 1 133 ? -2.316 14.142 0.112 1.00 79.56 133 LEU A O 1
ATOM 1066 N N . ARG A 1 134 ? -2.320 13.765 -2.102 1.00 76.38 134 ARG A N 1
ATOM 1067 C CA . ARG A 1 134 ? -1.157 14.605 -2.383 1.00 76.38 134 ARG A CA 1
ATOM 1068 C C . ARG A 1 134 ? -1.622 15.950 -2.927 1.00 76.38 134 ARG A C 1
ATOM 1070 O O . ARG A 1 134 ? -1.968 16.061 -4.096 1.00 76.38 134 ARG A O 1
ATOM 1077 N N . LEU A 1 135 ? -1.601 16.977 -2.079 1.00 69.69 135 LEU A N 1
ATOM 1078 C CA . LEU A 1 135 ? -2.112 18.312 -2.418 1.00 69.69 135 LEU A CA 1
ATOM 1079 C C . LEU A 1 135 ? -1.195 19.115 -3.354 1.00 69.69 135 LEU A C 1
ATOM 1081 O O . LEU A 1 135 ? -1.653 20.045 -4.012 1.00 69.69 135 LEU A O 1
ATOM 1085 N N . ARG A 1 136 ? 0.101 18.782 -3.439 1.00 65.88 136 ARG A N 1
ATOM 1086 C CA . ARG A 1 136 ? 1.042 19.525 -4.286 1.00 65.88 136 ARG A CA 1
ATOM 1087 C C . ARG A 1 136 ? 2.222 18.671 -4.733 1.00 65.88 136 ARG A C 1
ATOM 1089 O O . ARG A 1 136 ? 2.951 18.133 -3.905 1.00 65.88 136 ARG A O 1
ATOM 1096 N N . ASP A 1 137 ? 2.440 18.610 -6.046 1.00 53.94 137 ASP A N 1
ATOM 1097 C CA . ASP A 1 137 ? 3.746 18.317 -6.640 1.00 53.94 137 ASP A CA 1
ATOM 1098 C C . ASP A 1 137 ? 3.799 18.778 -8.112 1.00 53.94 137 ASP A C 1
ATOM 1100 O O . ASP A 1 137 ? 3.032 18.309 -8.952 1.00 53.94 137 ASP A O 1
ATOM 1104 N N . ALA A 1 138 ? 4.731 19.676 -8.446 1.00 44.00 138 ALA A N 1
ATOM 1105 C CA . ALA A 1 138 ? 4.984 20.100 -9.829 1.00 44.00 138 ALA A CA 1
ATOM 1106 C C . ALA A 1 138 ? 5.688 19.015 -10.678 1.00 44.00 138 ALA A C 1
ATOM 1108 O O . ALA A 1 138 ? 5.817 19.161 -11.893 1.00 44.00 138 ALA A O 1
ATOM 1109 N N . ARG A 1 139 ? 6.187 17.939 -10.051 1.00 50.16 139 ARG A N 1
ATOM 1110 C CA . ARG A 1 139 ? 6.952 16.855 -10.692 1.00 50.16 139 ARG A CA 1
ATOM 1111 C C . ARG A 1 139 ? 6.150 15.562 -10.849 1.00 50.16 139 ARG A C 1
ATOM 1113 O O . ARG A 1 139 ? 6.430 14.794 -11.766 1.00 50.16 139 ARG A O 1
ATOM 1120 N N . PHE A 1 140 ? 5.133 15.342 -10.015 1.00 47.31 140 PHE A N 1
ATOM 1121 C CA . PHE A 1 140 ? 4.283 14.146 -10.075 1.00 47.31 140 PHE A CA 1
ATOM 1122 C C . PHE A 1 140 ? 3.331 14.149 -11.282 1.00 47.31 140 PHE A C 1
ATOM 1124 O O . PHE A 1 140 ? 3.037 13.100 -11.849 1.00 47.31 140 PHE A O 1
ATOM 1131 N N . SER A 1 141 ? 2.949 15.335 -11.771 1.00 47.00 141 SER A N 1
ATOM 1132 C CA . SER A 1 141 ? 2.052 15.537 -12.925 1.00 47.00 141 SER A CA 1
ATOM 1133 C C . SER A 1 141 ? 2.584 14.970 -14.257 1.00 47.00 141 SER A C 1
ATOM 1135 O O . SER A 1 141 ? 1.880 14.986 -15.268 1.00 47.00 141 SER A O 1
ATOM 1137 N N . LYS A 1 142 ? 3.829 14.471 -14.296 1.00 48.16 142 LYS A N 1
ATOM 1138 C CA . LYS A 1 142 ? 4.403 13.798 -15.471 1.00 48.16 142 LYS A CA 1
ATOM 1139 C C . LYS A 1 142 ? 4.246 12.272 -15.472 1.00 48.16 142 LYS A C 1
ATOM 1141 O O . LYS A 1 142 ? 4.247 11.718 -16.567 1.00 48.16 142 LYS A O 1
ATOM 1146 N N . ARG A 1 143 ? 4.116 11.597 -14.320 1.00 48.91 143 ARG A N 1
ATOM 1147 C CA . ARG A 1 143 ? 4.088 10.117 -14.252 1.00 48.91 143 ARG A CA 1
ATOM 1148 C C . ARG A 1 143 ? 2.691 9.509 -14.403 1.00 48.91 143 ARG A C 1
ATOM 1150 O O . ARG A 1 143 ? 2.574 8.440 -14.981 1.00 48.91 143 ARG A O 1
ATOM 1157 N N . THR A 1 144 ? 1.630 10.222 -14.032 1.00 47.03 144 THR A N 1
ATOM 1158 C CA . THR A 1 144 ? 0.228 9.798 -14.238 1.00 47.03 144 THR A CA 1
ATOM 1159 C C . THR A 1 144 ? -0.280 9.959 -15.682 1.00 47.03 144 THR A C 1
ATOM 1161 O O . THR A 1 144 ? -1.466 9.812 -15.947 1.00 47.03 144 THR A O 1
ATOM 1164 N N . ARG A 1 145 ? 0.598 10.216 -16.663 1.00 41.53 145 ARG A N 1
ATOM 1165 C CA . ARG A 1 145 ? 0.221 10.511 -18.062 1.00 41.53 145 ARG A CA 1
ATOM 1166 C C . ARG A 1 145 ? -0.270 9.315 -18.898 1.00 41.53 145 ARG A C 1
ATOM 1168 O O . ARG A 1 145 ? -0.434 9.477 -20.103 1.00 41.53 145 ARG A O 1
ATOM 1175 N N . SER A 1 146 ? -0.518 8.148 -18.302 1.00 41.41 146 SER A N 1
ATOM 1176 C CA . SER A 1 146 ? -1.172 7.025 -19.004 1.00 41.41 146 SER A CA 1
ATOM 1177 C C . SER A 1 146 ? -2.648 6.833 -18.635 1.00 41.41 146 SER A C 1
ATOM 1179 O O . SER A 1 146 ? -3.312 5.978 -19.216 1.00 41.41 146 SER A O 1
ATOM 1181 N N . SER A 1 147 ? -3.170 7.630 -17.709 1.00 38.50 147 SER A N 1
ATOM 1182 C CA . SER A 1 147 ? -4.598 7.773 -17.441 1.00 38.50 147 SER A CA 1
ATOM 1183 C C . SER A 1 147 ? -4.992 9.153 -17.967 1.00 38.50 147 SER A C 1
ATOM 1185 O O . SER A 1 147 ? -4.187 10.085 -17.900 1.00 38.50 147 SER A O 1
ATOM 1187 N N . ALA A 1 148 ? -6.157 9.262 -18.605 1.00 34.84 148 ALA A N 1
ATOM 1188 C CA . ALA A 1 148 ? -6.648 10.481 -19.248 1.00 34.84 148 ALA A CA 1
ATOM 1189 C C . ALA A 1 148 ? -6.419 11.727 -18.366 1.00 34.84 148 ALA A C 1
ATOM 1191 O O . ALA A 1 148 ? -6.436 11.603 -17.141 1.00 34.84 148 ALA A O 1
ATOM 1192 N N . PRO A 1 149 ? -6.201 12.925 -18.947 1.00 37.78 149 PRO A N 1
ATOM 1193 C CA . PRO A 1 149 ? -5.987 14.124 -18.151 1.00 37.78 149 PRO A CA 1
ATOM 1194 C C . PRO A 1 149 ? -7.148 14.273 -17.168 1.00 37.78 149 PRO A C 1
ATOM 1196 O O . PRO A 1 149 ? -8.274 14.545 -17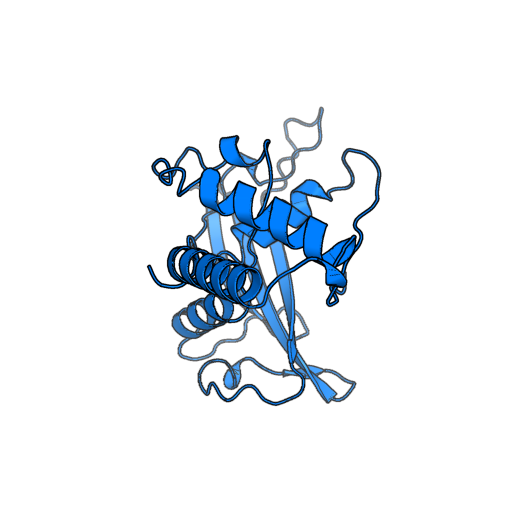.579 1.00 37.78 149 PRO A O 1
ATOM 1199 N N . LEU A 1 150 ? -6.864 14.088 -15.873 1.00 43.41 150 LEU A N 1
ATOM 1200 C CA . LEU A 1 150 ? -7.714 14.612 -14.816 1.00 43.41 150 LEU A CA 1
ATOM 1201 C C . LEU A 1 150 ? -7.923 16.083 -15.188 1.00 43.41 150 LEU A C 1
ATOM 1203 O O . LEU A 1 150 ? -6.920 16.800 -15.327 1.00 43.41 150 LEU A O 1
ATOM 1207 N N . PRO A 1 151 ? -9.163 16.535 -15.451 1.00 43.50 151 PRO A N 1
ATOM 1208 C CA . PRO A 1 151 ? -9.383 17.942 -15.712 1.00 43.50 151 PRO A CA 1
ATOM 1209 C C . PRO A 1 151 ? -8.824 18.663 -14.494 1.00 43.50 151 PRO A C 1
ATOM 1211 O O . PRO A 1 151 ? -9.140 18.301 -13.364 1.00 43.50 151 PRO A O 1
ATOM 1214 N N . THR A 1 152 ? -7.912 19.607 -14.717 1.00 50.34 152 THR A N 1
ATOM 1215 C CA . THR A 1 152 ? -7.369 20.481 -13.679 1.00 50.34 152 THR A CA 1
ATOM 1216 C C . THR A 1 152 ? -8.539 21.175 -12.997 1.00 50.34 152 THR A C 1
ATOM 1218 O O . THR A 1 152 ? -9.012 22.213 -13.460 1.00 50.34 152 THR A O 1
ATOM 1221 N N . ALA A 1 153 ? -9.063 20.553 -11.947 1.00 54.00 153 ALA A N 1
ATOM 1222 C CA . ALA A 1 153 ? -10.235 21.019 -11.250 1.00 54.00 153 ALA A CA 1
ATOM 1223 C C . ALA A 1 153 ? -9.792 22.166 -10.342 1.00 54.00 153 ALA A C 1
ATOM 1225 O O . ALA A 1 153 ? -9.193 21.973 -9.289 1.00 54.00 153 ALA A O 1
ATOM 1226 N N . HIS A 1 154 ? -10.075 23.376 -10.824 1.00 57.16 154 HIS A N 1
ATOM 1227 C CA . HIS A 1 154 ? -10.172 24.619 -10.063 1.00 57.16 154 HIS A CA 1
ATOM 1228 C C . HIS A 1 154 ? -8.887 25.116 -9.368 1.00 57.16 154 HIS A C 1
ATOM 1230 O O . HIS A 1 154 ? -8.819 25.159 -8.137 1.00 57.16 154 HIS A O 1
ATOM 1236 N N . PRO A 1 155 ? -7.896 25.613 -10.137 1.00 61.75 155 PRO A N 1
ATOM 1237 C CA . PRO A 1 155 ? -6.728 26.308 -9.580 1.00 61.75 155 PRO A CA 1
ATOM 1238 C C . PRO A 1 155 ? -7.107 27.499 -8.683 1.00 61.75 155 PRO A C 1
ATOM 1240 O O . PRO A 1 155 ? -6.399 27.801 -7.727 1.00 61.75 155 PRO A O 1
ATOM 1243 N N . GLU A 1 156 ? -8.247 28.139 -8.949 1.00 62.94 156 GLU A N 1
ATOM 1244 C CA . GLU A 1 156 ? -8.771 29.253 -8.152 1.00 62.94 156 GLU A CA 1
ATOM 1245 C C . GLU A 1 156 ? -9.235 28.819 -6.754 1.00 62.94 156 GLU A C 1
ATOM 1247 O O . GLU A 1 156 ? -8.968 29.522 -5.780 1.00 62.94 156 GLU A O 1
ATOM 1252 N N . LEU A 1 157 ? -9.862 27.641 -6.623 1.00 63.53 157 LEU A N 1
ATOM 1253 C CA . LEU A 1 157 ? -10.294 27.117 -5.319 1.00 63.53 157 LEU A CA 1
ATOM 1254 C C . LEU A 1 157 ? -9.084 26.739 -4.457 1.00 63.53 157 LEU A C 1
ATOM 1256 O O . LEU A 1 157 ? -9.038 27.076 -3.275 1.00 63.53 157 LEU A O 1
ATOM 1260 N N . LEU A 1 158 ? -8.071 26.112 -5.062 1.00 61.66 158 LEU A N 1
ATOM 1261 C CA . LEU A 1 158 ? -6.811 25.784 -4.388 1.00 61.66 158 LEU A CA 1
ATOM 1262 C C . LEU A 1 158 ? -6.053 27.043 -3.935 1.00 61.66 158 LEU A C 1
ATOM 1264 O O . LEU A 1 158 ? -5.605 27.111 -2.792 1.00 61.66 158 LEU A O 1
ATOM 1268 N N . ALA A 1 159 ? -5.951 28.065 -4.790 1.00 69.00 159 ALA A N 1
ATOM 1269 C CA . ALA A 1 159 ? -5.311 29.335 -4.436 1.00 69.00 159 ALA A CA 1
ATOM 1270 C C . ALA A 1 159 ? -6.059 30.080 -3.312 1.00 69.00 159 ALA A C 1
ATOM 1272 O O . ALA A 1 159 ? -5.431 30.653 -2.414 1.00 69.00 159 ALA A O 1
ATOM 1273 N N . GLY A 1 160 ? -7.397 30.033 -3.327 1.00 68.38 160 GLY A N 1
ATOM 1274 C CA . GLY A 1 160 ? -8.233 30.564 -2.251 1.00 68.38 160 GLY A CA 1
ATOM 1275 C C . GLY A 1 160 ? -7.971 29.863 -0.916 1.00 68.38 160 GLY A C 1
ATOM 1276 O O . GLY A 1 160 ? -7.790 30.528 0.101 1.00 68.38 160 GLY A O 1
ATOM 1277 N N . MET A 1 161 ? -7.849 28.532 -0.919 1.00 67.69 161 MET A N 1
ATOM 1278 C CA . MET A 1 161 ? -7.528 27.753 0.283 1.00 67.69 161 MET A CA 1
ATOM 1279 C C . MET A 1 161 ? -6.151 28.086 0.862 1.00 67.69 161 MET A C 1
ATOM 1281 O O . MET A 1 161 ? -6.030 28.257 2.071 1.00 67.69 161 MET A O 1
ATOM 1285 N N . GLU A 1 162 ? -5.117 28.200 0.024 1.00 67.44 162 GLU A N 1
ATOM 1286 C CA . GLU A 1 162 ? -3.767 28.537 0.500 1.00 67.44 162 GLU A CA 1
ATOM 1287 C C . GLU A 1 162 ? -3.707 29.927 1.144 1.00 67.44 162 GLU A C 1
ATOM 1289 O O . GLU A 1 162 ? -2.925 30.143 2.070 1.00 67.44 162 GLU A O 1
ATOM 1294 N N . THR A 1 163 ? -4.517 30.863 0.650 1.00 73.69 163 THR A N 1
ATOM 1295 C CA . THR A 1 163 ? -4.623 32.215 1.210 1.00 73.69 163 THR A CA 1
ATOM 1296 C C . THR A 1 163 ? -5.330 32.173 2.562 1.00 73.69 163 THR A C 1
ATOM 1298 O O . THR A 1 163 ? -4.784 32.651 3.550 1.00 73.69 163 THR A O 1
ATOM 1301 N N . LEU A 1 164 ? -6.470 31.481 2.644 1.00 72.06 164 LEU A N 1
ATOM 1302 C CA . LEU A 1 164 ? -7.223 31.323 3.890 1.00 72.06 164 LEU A CA 1
ATOM 1303 C C . LEU A 1 164 ? -6.440 30.578 4.977 1.00 72.06 164 LEU A C 1
ATOM 1305 O O . LEU A 1 164 ? -6.517 30.948 6.144 1.00 72.06 164 LEU A O 1
ATOM 1309 N N . ALA A 1 165 ? -5.673 29.548 4.611 1.00 69.38 165 ALA A N 1
ATOM 1310 C CA . ALA A 1 165 ? -4.823 28.818 5.549 1.00 69.38 165 ALA A CA 1
ATOM 1311 C C . ALA A 1 165 ? -3.702 29.707 6.112 1.00 69.38 165 ALA A C 1
ATOM 1313 O O . ALA A 1 165 ? -3.460 29.694 7.317 1.00 69.38 165 ALA A O 1
ATOM 1314 N N . ARG A 1 166 ? -3.066 30.523 5.258 1.00 74.19 166 ARG A N 1
ATOM 1315 C CA . ARG A 1 166 ? -2.054 31.503 5.685 1.00 74.19 166 ARG A CA 1
ATOM 1316 C C . ARG A 1 166 ? -2.644 32.587 6.584 1.00 74.19 166 ARG A C 1
ATOM 1318 O O . ARG A 1 166 ? -2.036 32.921 7.598 1.00 74.19 166 ARG A O 1
ATOM 1325 N N . ASP A 1 167 ? -3.824 33.101 6.252 1.00 73.25 167 ASP A N 1
ATOM 1326 C CA . ASP A 1 167 ? -4.493 34.127 7.056 1.00 73.25 167 ASP A CA 1
ATOM 1327 C C . ASP A 1 167 ? -4.952 33.572 8.415 1.00 73.25 167 ASP A C 1
ATOM 1329 O O . ASP A 1 167 ? -4.850 34.264 9.426 1.00 73.25 167 ASP A O 1
ATOM 1333 N N . LEU A 1 168 ? -5.374 32.302 8.477 1.00 72.56 168 LEU A N 1
ATOM 1334 C CA . LEU A 1 168 ? -5.675 31.593 9.729 1.00 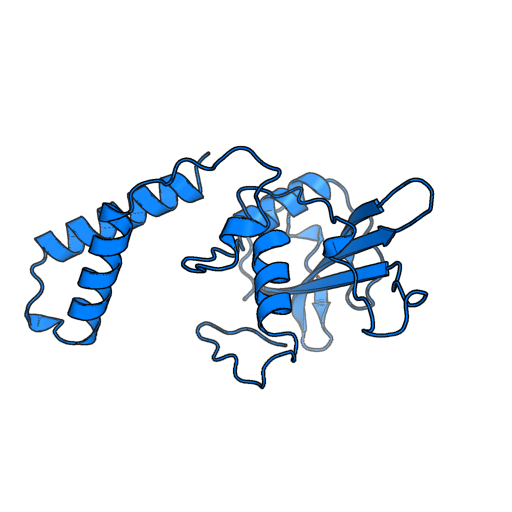72.56 168 LEU A CA 1
ATOM 1335 C C . LEU A 1 168 ? -4.443 31.439 10.628 1.00 72.56 168 LEU A C 1
ATOM 1337 O O . LEU A 1 168 ? -4.551 31.582 11.844 1.00 72.56 168 LEU A O 1
ATOM 1341 N N . GLU A 1 169 ? -3.285 31.133 10.042 1.00 67.25 169 GLU A N 1
ATOM 1342 C CA . GLU A 1 169 ? -2.042 30.891 10.779 1.00 67.25 169 GLU A CA 1
ATOM 1343 C C . GLU A 1 169 ? -1.399 32.191 11.283 1.00 67.25 169 GLU A C 1
ATOM 1345 O O . GLU A 1 169 ? -0.899 32.248 12.408 1.00 67.25 169 GLU A O 1
ATOM 1350 N N . HIS A 1 170 ? -1.435 33.252 10.474 1.00 65.62 170 HIS A N 1
ATOM 1351 C CA . HIS A 1 170 ? -0.745 34.504 10.782 1.00 65.62 170 HIS A CA 1
ATOM 1352 C C . HIS A 1 170 ? -1.650 35.581 11.391 1.00 65.62 170 HIS A C 1
ATOM 1354 O O . HIS A 1 170 ? -1.187 36.362 12.227 1.00 65.62 170 HIS A O 1
ATOM 1360 N N . HIS A 1 171 ? -2.931 35.632 11.013 1.00 74.56 171 HIS A N 1
ATOM 1361 C CA . HIS A 1 171 ? -3.855 36.707 11.391 1.00 74.56 171 HIS A CA 1
ATOM 1362 C C . HIS A 1 171 ? -5.276 36.206 11.725 1.00 74.56 171 HIS A C 1
ATOM 1364 O O . HIS A 1 171 ? -6.260 36.740 11.204 1.00 74.56 171 HIS A O 1
ATOM 1370 N N . PRO A 1 172 ? -5.441 35.254 12.667 1.00 67.56 172 PRO A N 1
ATOM 1371 C CA . PRO A 1 172 ? -6.742 34.641 12.956 1.00 67.56 172 PRO A CA 1
ATOM 1372 C C . PRO A 1 172 ? -7.816 35.644 13.411 1.00 67.56 172 PRO A C 1
ATOM 1374 O O . PRO A 1 172 ? -9.003 35.409 13.221 1.00 67.56 172 PRO A O 1
ATOM 1377 N N . GLN A 1 173 ? -7.413 36.785 13.983 1.00 71.88 173 GLN A N 1
ATOM 1378 C CA . GLN A 1 173 ? -8.315 37.841 14.467 1.00 71.88 173 GLN A CA 1
ATOM 1379 C C . GLN A 1 173 ? -8.932 38.695 13.345 1.00 71.88 173 GLN A C 1
ATOM 1381 O O . GLN A 1 173 ? -9.843 39.474 13.607 1.00 71.88 173 GLN A O 1
ATOM 1386 N N . GLN A 1 174 ? -8.420 38.593 12.114 1.00 73.94 174 GLN A N 1
ATOM 1387 C CA . GLN A 1 174 ? -8.867 39.393 10.965 1.00 73.94 174 GLN A CA 1
ATOM 1388 C C . GLN A 1 174 ? -9.862 38.644 10.068 1.00 73.94 174 GLN A C 1
ATOM 1390 O O . GLN A 1 174 ? -10.380 39.212 9.106 1.00 73.94 174 GLN A O 1
ATOM 1395 N N . LEU A 1 175 ? -10.151 37.381 10.382 1.00 72.62 175 LEU A N 1
ATOM 1396 C CA . LEU A 1 175 ? -11.069 36.550 9.618 1.00 72.62 175 LEU A CA 1
ATOM 1397 C C . LEU A 1 175 ? -12.494 36.720 10.132 1.00 72.62 175 LEU A C 1
ATOM 1399 O O . LEU A 1 175 ? -12.774 36.517 11.311 1.00 72.62 175 LEU A O 1
ATOM 1403 N N . SER A 1 176 ? -13.408 37.075 9.232 1.00 77.94 176 SER A N 1
ATOM 1404 C CA . SER A 1 176 ? -14.833 37.090 9.548 1.00 77.94 176 SER A CA 1
ATOM 1405 C C . SER A 1 176 ? -15.422 35.680 9.494 1.00 77.94 176 SER A C 1
ATOM 1407 O O . SER A 1 176 ? -14.968 34.821 8.730 1.00 77.94 176 SER A O 1
ATOM 1409 N N . ASP A 1 177 ? -16.495 35.457 10.253 1.00 73.44 177 ASP A N 1
ATOM 1410 C CA . ASP A 1 177 ? -17.228 34.183 10.259 1.00 73.44 177 ASP A CA 1
ATOM 1411 C C . ASP A 1 177 ? -17.703 33.758 8.861 1.00 73.44 177 ASP A C 1
ATOM 1413 O O . ASP A 1 177 ? -17.775 32.567 8.553 1.00 73.44 177 ASP A O 1
ATOM 1417 N N . GLU A 1 178 ? -17.998 34.724 7.992 1.00 75.56 178 GLU A N 1
ATOM 1418 C CA . GLU A 1 178 ? -18.416 34.466 6.614 1.00 75.56 178 GLU A CA 1
ATOM 1419 C C . GLU A 1 178 ? -17.275 33.883 5.774 1.00 75.56 178 GLU A C 1
ATOM 1421 O O . GLU A 1 178 ? -17.459 32.906 5.047 1.00 75.56 178 GLU A O 1
ATOM 1426 N N . VAL A 1 179 ? -16.065 34.426 5.933 1.00 73.00 179 VAL A N 1
ATOM 1427 C CA . VAL A 1 179 ? -14.862 33.940 5.249 1.00 73.00 179 VAL A CA 1
ATOM 1428 C C . VAL A 1 179 ? -14.508 32.527 5.719 1.00 73.00 179 VAL A C 1
ATOM 1430 O O . VAL A 1 179 ? -14.185 31.666 4.899 1.00 73.00 179 VAL A O 1
ATOM 1433 N N . LEU A 1 180 ? -14.652 32.246 7.017 1.00 71.94 180 LEU A N 1
ATOM 1434 C CA . LEU A 1 180 ? -14.448 30.905 7.574 1.00 71.94 180 LEU A CA 1
ATOM 1435 C C . LEU A 1 180 ? -15.466 29.893 7.034 1.00 71.94 180 LEU A C 1
ATOM 1437 O O . LEU A 1 180 ? -15.085 28.801 6.605 1.00 71.94 180 LEU A O 1
ATOM 1441 N N . ARG A 1 181 ? -16.756 30.253 7.000 1.00 72.69 181 ARG A N 1
ATOM 1442 C CA . ARG A 1 181 ? -17.810 29.397 6.427 1.00 72.69 181 ARG A CA 1
ATOM 1443 C C . ARG A 1 181 ? -17.580 29.121 4.951 1.00 72.69 181 ARG A C 1
ATOM 1445 O O . ARG A 1 181 ? -17.732 27.979 4.515 1.00 72.69 181 ARG A O 1
ATOM 1452 N N . GLN A 1 182 ? -17.186 30.137 4.191 1.00 73.38 182 GLN A N 1
ATOM 1453 C CA . GLN A 1 182 ? -16.898 29.985 2.772 1.00 73.38 182 GLN A CA 1
ATOM 1454 C C . GLN A 1 182 ? -15.649 29.121 2.536 1.00 73.38 182 GLN A C 1
ATOM 1456 O O . GLN A 1 182 ? -15.653 28.273 1.640 1.00 73.38 182 GLN A O 1
ATOM 1461 N N . GLY A 1 183 ? -14.616 29.262 3.371 1.00 69.31 183 GLY A N 1
ATOM 1462 C CA . GLY A 1 183 ? -13.438 28.393 3.367 1.00 69.31 183 GLY A CA 1
ATOM 1463 C C . GLY A 1 183 ? -13.780 26.929 3.650 1.00 69.31 183 GLY A C 1
ATOM 1464 O O . GLY A 1 183 ? -13.373 26.045 2.897 1.00 69.31 183 GLY A O 1
ATOM 1465 N N . LEU A 1 184 ? -14.603 26.668 4.670 1.00 70.81 184 LEU A N 1
ATOM 1466 C CA . LEU A 1 184 ? -15.093 25.324 4.998 1.00 70.81 184 LEU A CA 1
ATOM 1467 C C . LEU A 1 184 ? -15.937 24.722 3.872 1.00 70.81 184 LEU A C 1
ATOM 1469 O O . LEU A 1 184 ? -15.745 23.563 3.513 1.00 70.81 184 LEU A O 1
ATOM 1473 N N . LYS A 1 185 ? -16.838 25.506 3.273 1.00 72.50 185 LYS A N 1
ATOM 1474 C CA . LYS A 1 185 ? -17.645 25.068 2.127 1.00 72.50 185 LYS A CA 1
ATOM 1475 C C . LYS A 1 185 ? -16.771 24.741 0.917 1.00 72.50 185 LYS A C 1
ATOM 1477 O O . LYS A 1 185 ? -17.022 23.754 0.234 1.00 72.50 185 LYS A O 1
ATOM 1482 N N . THR A 1 186 ? -15.722 25.527 0.691 1.00 68.69 186 THR A N 1
ATOM 1483 C CA . THR A 1 186 ? -14.738 25.281 -0.371 1.00 68.69 186 THR A CA 1
ATOM 1484 C C . THR A 1 186 ? -13.958 23.991 -0.113 1.00 68.69 186 THR A C 1
ATOM 1486 O O . THR A 1 186 ? -13.861 23.158 -1.011 1.00 68.69 186 THR A O 1
ATOM 1489 N N . MET A 1 187 ? -13.482 23.763 1.121 1.00 67.62 187 MET A N 1
ATOM 1490 C CA . MET A 1 187 ? -12.864 22.487 1.511 1.00 67.62 187 MET A CA 1
ATOM 1491 C C . MET A 1 187 ? -13.818 21.317 1.312 1.00 67.62 187 MET A C 1
ATOM 1493 O O . MET A 1 187 ? -13.417 20.290 0.775 1.00 67.62 187 MET A O 1
ATOM 1497 N N . GLN A 1 188 ? -15.082 21.474 1.704 1.00 68.75 188 GLN A N 1
ATOM 1498 C CA . GLN A 1 188 ? -16.094 20.443 1.536 1.00 68.75 188 GLN A CA 1
ATOM 1499 C C . GLN A 1 188 ? -16.326 20.132 0.057 1.00 68.75 188 GLN A C 1
ATOM 1501 O O . GLN A 1 188 ? -16.361 18.964 -0.297 1.00 68.75 188 GLN A O 1
ATOM 1506 N N . GLN A 1 189 ? -16.445 21.136 -0.812 1.00 67.75 189 GLN A N 1
ATOM 1507 C CA . GLN A 1 189 ? -16.615 20.935 -2.255 1.00 67.75 189 GLN A CA 1
ATOM 1508 C C . GLN A 1 189 ? -15.403 20.249 -2.886 1.00 67.75 189 GLN A C 1
ATOM 1510 O O . GLN A 1 189 ? -15.563 19.346 -3.706 1.00 67.75 189 GLN A O 1
ATOM 1515 N N . LEU A 1 190 ? -14.196 20.641 -2.476 1.00 66.69 190 LEU A N 1
ATOM 1516 C CA . LEU A 1 190 ? -12.966 20.023 -2.951 1.00 66.69 190 LEU A CA 1
ATOM 1517 C C . LEU A 1 190 ? -12.889 18.569 -2.475 1.00 66.69 190 LEU A C 1
ATOM 1519 O O . LEU A 1 190 ? -12.712 17.667 -3.282 1.00 66.69 190 LEU A O 1
ATOM 1523 N N . MET A 1 191 ? -13.130 18.313 -1.189 1.00 64.25 191 MET A N 1
ATOM 1524 C CA . MET A 1 191 ? -13.221 16.954 -0.663 1.00 64.25 191 MET A CA 1
ATOM 1525 C C . MET A 1 191 ? -14.304 16.148 -1.386 1.00 64.25 191 MET A C 1
ATOM 1527 O O . MET A 1 191 ? -14.027 15.063 -1.864 1.00 64.25 191 MET A O 1
ATOM 1531 N N . GLN A 1 192 ? -15.517 16.661 -1.563 1.00 63.91 192 GLN A N 1
ATOM 1532 C CA . GLN A 1 192 ? -16.559 15.955 -2.314 1.00 63.91 192 GLN A CA 1
ATOM 1533 C C . GLN A 1 192 ? -16.090 15.589 -3.726 1.00 63.91 192 GLN A C 1
ATOM 1535 O O . GLN A 1 192 ? -16.316 14.466 -4.161 1.00 63.91 192 GLN A O 1
ATOM 1540 N N . HIS A 1 193 ? -15.367 16.478 -4.406 1.00 62.66 193 HIS A N 1
ATOM 1541 C CA . HIS A 1 193 ? -14.766 16.168 -5.700 1.00 62.66 193 HIS A CA 1
ATOM 1542 C C . HIS A 1 193 ? -13.722 15.038 -5.621 1.00 62.66 193 HIS A C 1
ATOM 1544 O O . HIS A 1 193 ? -13.699 14.170 -6.490 1.00 62.66 193 HIS A O 1
ATOM 1550 N N . TYR A 1 194 ? -12.900 15.013 -4.567 1.00 54.97 194 TYR A N 1
ATOM 1551 C CA . TYR A 1 194 ? -11.880 13.980 -4.353 1.00 54.97 194 TYR A CA 1
ATOM 1552 C C . TYR A 1 194 ? -12.408 12.673 -3.702 1.00 54.97 194 TYR A C 1
ATOM 1554 O O . TYR A 1 194 ? -11.708 11.667 -3.684 1.00 54.97 194 TYR A O 1
ATOM 1562 N N . PHE A 1 195 ? -13.625 12.650 -3.150 1.00 54.62 195 PHE A N 1
ATOM 1563 C CA . PHE A 1 195 ? -14.137 11.519 -2.354 1.00 54.62 195 PHE A CA 1
ATOM 1564 C C . PHE A 1 195 ? -15.475 10.928 -2.842 1.00 54.62 195 PHE A C 1
ATOM 1566 O O . PHE A 1 195 ? -15.813 9.822 -2.424 1.00 54.62 195 PHE A O 1
ATOM 1573 N N . LEU A 1 196 ? -16.258 11.626 -3.679 1.00 47.19 196 LEU A N 1
ATOM 1574 C CA . LEU A 1 196 ? -17.614 11.212 -4.097 1.00 47.19 196 LEU A CA 1
ATOM 1575 C C . LEU A 1 196 ? -17.769 10.959 -5.610 1.00 47.19 196 LEU A C 1
ATOM 1577 O O . LEU A 1 196 ? -18.858 11.158 -6.150 1.00 47.19 196 LEU A O 1
ATOM 1581 N N . VAL A 1 197 ? -16.718 10.495 -6.290 1.00 44.28 197 VAL A N 1
ATOM 1582 C CA . VAL A 1 197 ? -16.814 9.978 -7.670 1.00 44.28 197 VAL A CA 1
ATOM 1583 C C . VAL A 1 197 ? -16.403 8.517 -7.706 1.00 44.28 197 VAL A C 1
ATOM 1585 O O . VAL A 1 197 ? -15.304 8.218 -7.189 1.00 44.28 197 VAL A O 1
#

InterPro domains:
  IPR022602 Protein of unknown function DUF2813 [PF11398] (2-196)
  IPR027417 P-loop containing nucleoside triphosphate hydrolase [G3DSA:3.40.50.300] (2-190)
  IPR027417 P-loop containing nucleoside triphosphate hydrolase [SSF52540] (6-81)

Organism: Enterobacter agglomerans (NCBI:txid549)

Radius of gyration: 19.92 Å; chains: 1; bounding box: 44×55×43 Å